Protein AF-A0A371CME1-F1 (afdb_monomer_lite)

Sequence (274 aa):
MAAPVARDRERNAPSWRLMEEEPRKVAFKVYRGLLTMQSLVFADMISTADAELGKKIEGCPVVEMYDSSEDLRHLLRALLPSRHRVCPPLSTLGTNIRSLMYFAPSTLEDLERPDFHKFSCEERRIELIFLSRLTDTPVILPIAFYFCVSLGSEVLDGWRREDGSVLHLSNEDLKRCFEGYAQVALRKGPMTSRIFDVGPSADCQRREACSAELRAHYTAMMLSPAIRLINGWTDIIRQDLRPHICKHCAKMLEERALAERRSFWKELSAIFKL

Organism: NCBI:txid2498619

pLDDT: mean 74.98, std 18.74, range [31.58, 96.38]

Structure (mmCIF, N/CA/C/O backbone):
data_AF-A0A371CME1-F1
#
_entry.id   AF-A0A371CME1-F1
#
loop_
_atom_site.group_PDB
_atom_site.id
_atom_site.type_symbol
_atom_site.label_atom_id
_atom_site.label_alt_id
_atom_site.label_comp_id
_atom_site.label_asym_id
_atom_site.label_entity_id
_atom_site.label_seq_id
_atom_site.pdbx_PDB_ins_code
_atom_site.Cartn_x
_atom_site.Cartn_y
_atom_site.Cartn_z
_atom_site.occupancy
_atom_site.B_iso_or_equiv
_atom_site.auth_seq_id
_atom_site.auth_comp_id
_atom_site.auth_asym_id
_atom_site.auth_atom_id
_atom_site.pdbx_PDB_model_num
ATOM 1 N N . MET A 1 1 ? 15.360 9.258 90.257 1.00 40.59 1 MET A N 1
ATOM 2 C CA . MET A 1 1 ? 14.048 9.926 90.120 1.00 40.59 1 MET A CA 1
ATOM 3 C C . MET A 1 1 ? 14.275 11.293 89.500 1.00 40.59 1 MET A C 1
ATOM 5 O O . MET A 1 1 ? 14.878 12.117 90.167 1.00 40.59 1 MET A O 1
ATOM 9 N N . ALA A 1 2 ? 13.887 11.454 88.231 1.00 36.25 2 ALA A N 1
ATOM 10 C CA . ALA A 1 2 ? 13.635 12.698 87.483 1.00 36.25 2 ALA A CA 1
ATOM 11 C C . ALA A 1 2 ? 13.885 12.416 85.988 1.00 36.25 2 ALA A C 1
ATOM 13 O O . ALA A 1 2 ? 15.028 12.352 85.548 1.00 36.25 2 ALA A O 1
ATOM 14 N N . ALA A 1 3 ? 12.810 12.225 85.226 1.00 34.47 3 ALA A N 1
ATOM 15 C CA . ALA A 1 3 ? 12.802 12.310 83.768 1.00 34.47 3 ALA A CA 1
ATOM 16 C C . ALA A 1 3 ? 11.698 13.315 83.392 1.00 34.47 3 ALA A C 1
ATOM 18 O O . ALA A 1 3 ? 10.612 13.221 83.972 1.00 34.47 3 ALA A O 1
ATOM 19 N N . PRO A 1 4 ? 11.949 14.290 82.500 1.00 36.47 4 PRO A N 1
ATOM 20 C CA . PRO A 1 4 ? 10.994 15.354 82.240 1.00 36.47 4 PRO A CA 1
ATOM 21 C C . PRO A 1 4 ? 10.299 15.216 80.868 1.00 36.47 4 PRO A C 1
ATOM 23 O O . PRO A 1 4 ? 10.877 14.749 79.893 1.00 36.47 4 PRO A O 1
ATOM 26 N N . VAL A 1 5 ? 9.060 15.719 80.838 1.00 38.28 5 VAL A N 1
ATOM 27 C CA . VAL A 1 5 ? 8.268 16.220 79.695 1.00 38.28 5 VAL A CA 1
ATOM 28 C C . VAL A 1 5 ? 7.865 15.229 78.587 1.00 38.28 5 VAL A C 1
ATOM 30 O O . VAL A 1 5 ? 8.515 15.123 77.551 1.00 38.28 5 VAL A O 1
ATOM 33 N N . ALA A 1 6 ? 6.660 14.663 78.720 1.00 34.91 6 ALA A N 1
ATOM 34 C CA . ALA A 1 6 ? 5.807 14.321 77.580 1.00 34.91 6 ALA A CA 1
ATOM 35 C C . ALA A 1 6 ? 4.790 15.460 77.386 1.00 34.91 6 ALA A C 1
ATOM 37 O O . ALA A 1 6 ? 4.003 15.755 78.284 1.00 34.91 6 ALA A O 1
ATOM 38 N N . ARG A 1 7 ? 4.858 16.152 76.242 1.00 35.81 7 ARG A N 1
ATOM 39 C CA . ARG A 1 7 ? 3.866 17.150 75.821 1.00 35.81 7 ARG A CA 1
ATOM 40 C C . ARG A 1 7 ? 2.726 16.450 75.090 1.00 35.81 7 ARG A C 1
ATOM 42 O O . ARG A 1 7 ? 2.977 15.692 74.156 1.00 35.81 7 ARG A O 1
ATOM 49 N N . ASP A 1 8 ? 1.508 16.787 75.500 1.00 41.53 8 ASP A N 1
ATOM 50 C CA . ASP A 1 8 ? 0.241 16.514 74.826 1.00 41.53 8 ASP A CA 1
ATOM 51 C C . ASP A 1 8 ? 0.321 16.658 73.300 1.00 41.53 8 ASP A C 1
ATOM 53 O O . ASP A 1 8 ? 0.629 17.731 72.772 1.00 41.53 8 ASP A O 1
ATOM 57 N N . ARG A 1 9 ? -0.045 15.591 72.587 1.00 38.88 9 ARG A N 1
ATOM 58 C CA . ARG A 1 9 ? -0.456 15.633 71.178 1.00 38.88 9 ARG A CA 1
ATOM 59 C C . ARG A 1 9 ? -1.536 14.589 70.921 1.00 38.88 9 ARG A C 1
ATOM 61 O O . ARG A 1 9 ? -1.326 13.655 70.167 1.00 38.88 9 ARG A O 1
ATOM 68 N N . GLU A 1 10 ? -2.704 14.764 71.531 1.00 45.06 10 GLU A N 1
ATOM 69 C CA . GLU A 1 10 ? -3.893 13.983 71.168 1.00 45.06 10 GLU A CA 1
ATOM 70 C C . GLU A 1 10 ? -5.187 14.757 71.475 1.00 45.06 10 GLU A C 1
ATOM 72 O O . GLU A 1 10 ? -5.921 14.482 72.424 1.00 45.06 10 GLU A O 1
ATOM 77 N N . ARG A 1 11 ? -5.447 15.796 70.666 1.00 43.75 11 ARG A N 1
ATOM 78 C CA . ARG A 1 11 ? -6.795 16.303 70.341 1.00 43.75 11 ARG A CA 1
ATOM 79 C C . ARG A 1 11 ? -6.701 17.439 69.325 1.00 43.75 11 ARG A C 1
ATOM 81 O O . ARG A 1 11 ? -6.358 18.557 69.686 1.00 43.75 11 ARG A O 1
ATOM 88 N N . ASN A 1 12 ? -6.938 17.098 68.059 1.00 37.72 12 ASN A N 1
ATOM 89 C CA . ASN A 1 12 ? -7.450 17.936 66.960 1.00 37.72 12 ASN A CA 1
ATOM 90 C C . ASN A 1 12 ? -6.951 17.347 65.639 1.00 37.72 12 ASN A C 1
ATOM 92 O O . ASN A 1 12 ? -5.954 17.798 65.083 1.00 37.72 12 ASN A O 1
ATOM 96 N N . ALA A 1 13 ? -7.643 16.323 65.138 1.00 32.72 13 ALA A N 1
ATOM 97 C CA . ALA A 1 13 ? -7.565 15.983 63.725 1.00 32.72 13 ALA A CA 1
ATOM 98 C C . ALA A 1 13 ? -8.448 16.991 62.968 1.00 32.72 13 ALA A C 1
ATOM 100 O O . ALA A 1 13 ? -9.659 17.012 63.205 1.00 32.72 13 ALA A O 1
ATOM 101 N N . PRO A 1 14 ? -7.894 17.866 62.112 1.00 34.44 14 PRO A N 1
ATOM 102 C CA . PRO A 1 14 ? -8.717 18.776 61.347 1.00 34.44 14 PRO A CA 1
ATOM 103 C C . PRO A 1 14 ? -9.308 18.024 60.148 1.00 34.44 14 PRO A C 1
ATOM 105 O O . PRO A 1 14 ? -8.604 17.487 59.295 1.00 34.44 14 PRO A O 1
ATOM 108 N N . SER A 1 15 ? -10.636 18.006 60.123 1.00 40.28 15 SER A N 1
ATOM 109 C CA . SER A 1 15 ? -11.496 17.642 59.002 1.00 40.28 15 SER A CA 1
ATOM 110 C C . SER A 1 15 ? -11.196 18.523 57.784 1.00 40.28 15 SER A C 1
ATOM 112 O O . SER A 1 15 ? -11.794 19.585 57.635 1.00 40.28 15 SER A O 1
ATOM 114 N N . TRP A 1 16 ? -10.271 18.117 56.916 1.00 36.12 16 TRP A N 1
ATOM 115 C CA . TRP A 1 16 ? -10.195 18.619 55.539 1.00 36.12 16 TRP A CA 1
ATOM 116 C C . TRP A 1 16 ? -9.339 17.691 54.666 1.00 36.12 16 TRP A C 1
ATOM 118 O O . TRP A 1 16 ? -8.117 17.697 54.753 1.00 36.12 16 TRP A O 1
ATOM 128 N N . ARG A 1 17 ? -9.977 16.902 53.793 1.00 34.38 17 ARG A N 1
ATOM 129 C CA . ARG A 1 17 ? -9.544 16.712 52.391 1.00 34.38 17 ARG A CA 1
ATOM 130 C C . ARG A 1 17 ? -10.566 15.896 51.590 1.00 34.38 17 ARG A C 1
ATOM 132 O O . ARG A 1 17 ? -10.285 14.829 51.069 1.00 34.38 17 ARG A O 1
ATOM 139 N N . LEU A 1 18 ? -11.762 16.456 51.480 1.00 39.25 18 LEU A N 1
ATOM 140 C CA . LEU A 1 18 ? -12.576 16.347 50.274 1.00 39.25 18 LEU A CA 1
ATOM 141 C C . LEU A 1 18 ? -12.735 17.784 49.779 1.00 39.25 18 LEU A C 1
ATOM 143 O O . LEU A 1 18 ? -13.697 18.466 50.105 1.00 39.25 18 LEU A O 1
ATOM 147 N N . MET A 1 19 ? -11.705 18.293 49.105 1.00 31.58 19 MET A N 1
ATOM 148 C CA . MET A 1 19 ? -11.935 19.316 48.094 1.00 31.58 19 MET A CA 1
ATOM 149 C C . MET A 1 19 ? -12.009 18.534 46.792 1.00 31.58 19 MET A C 1
ATOM 151 O O . MET A 1 19 ? -10.981 18.226 46.194 1.00 31.58 19 MET A O 1
ATOM 155 N N . GLU A 1 20 ? -13.220 18.126 46.419 1.00 38.50 20 GLU A N 1
ATOM 156 C CA . GLU A 1 20 ? -13.526 17.935 45.007 1.00 38.50 20 GLU A CA 1
ATOM 157 C C . GLU A 1 20 ? -13.250 19.293 44.352 1.00 38.50 20 GLU A C 1
ATOM 159 O O . GLU A 1 20 ? -13.945 20.273 44.622 1.00 38.50 20 GLU A O 1
ATOM 164 N N . GLU A 1 21 ? -12.155 19.398 43.596 1.00 39.25 21 GLU A N 1
ATOM 165 C CA . GLU A 1 21 ? -11.962 20.542 42.711 1.00 39.25 21 GLU A CA 1
ATOM 166 C C . GLU A 1 21 ? -13.170 20.581 41.771 1.00 39.25 21 GLU A C 1
ATOM 168 O O . GLU A 1 21 ? -13.408 19.624 41.032 1.00 39.25 21 GLU A O 1
ATOM 173 N N . GLU A 1 22 ? -13.955 21.663 41.809 1.00 46.53 22 GLU A N 1
ATOM 174 C CA . GLU A 1 22 ? -14.990 21.887 40.801 1.00 46.53 22 GLU A CA 1
ATOM 175 C C . GLU A 1 22 ? -14.360 21.723 39.407 1.00 46.53 22 GLU A C 1
ATOM 177 O O . GLU A 1 22 ? -13.301 22.313 39.142 1.00 46.53 22 GLU A O 1
ATOM 182 N N . PRO A 1 23 ? -14.968 20.948 38.490 1.00 49.66 23 PRO A N 1
ATOM 183 C CA . PRO A 1 23 ? -14.413 20.781 37.159 1.00 49.66 23 PRO A CA 1
ATOM 184 C C . PRO A 1 23 ? -14.341 22.155 36.489 1.00 49.66 23 PRO A C 1
ATOM 186 O O . PRO A 1 23 ? -15.356 22.830 36.295 1.00 49.66 23 PRO A O 1
ATOM 189 N N . ARG A 1 24 ? -13.123 22.594 36.147 1.00 58.78 24 ARG A N 1
ATOM 190 C CA . ARG A 1 24 ? -12.897 23.848 35.417 1.00 58.78 24 ARG A CA 1
ATOM 191 C C . ARG A 1 24 ? -13.744 23.830 34.146 1.00 58.78 24 ARG A C 1
ATOM 193 O O . ARG A 1 24 ? -13.501 23.025 33.251 1.00 58.78 24 ARG A O 1
ATOM 200 N N . LYS A 1 25 ? -14.726 24.728 34.051 1.00 69.19 25 LYS A N 1
ATOM 201 C CA . LYS A 1 25 ? -15.558 24.871 32.850 1.00 69.19 25 LYS A CA 1
ATOM 202 C C . LYS A 1 25 ? -14.706 25.434 31.712 1.00 69.19 25 LYS A C 1
ATOM 204 O O . LYS A 1 25 ? -14.239 26.569 31.786 1.00 69.19 25 LYS A O 1
ATOM 209 N N . VAL A 1 26 ? -14.494 24.633 30.671 1.00 80.50 26 VAL A N 1
ATOM 210 C CA . VAL A 1 26 ? -13.749 25.004 29.459 1.00 80.50 26 VAL A CA 1
ATOM 211 C C . VAL A 1 26 ? -14.745 25.315 28.344 1.00 80.50 26 VAL A C 1
ATOM 213 O O . VAL A 1 26 ? -15.696 24.567 28.142 1.00 80.50 26 VAL A O 1
ATOM 216 N N . ALA A 1 27 ? -14.520 26.402 27.605 1.00 82.81 27 ALA A N 1
ATOM 217 C CA . ALA A 1 27 ? -15.329 26.775 26.446 1.00 82.81 27 ALA A CA 1
ATOM 218 C C . ALA A 1 27 ? -14.475 26.797 25.172 1.00 82.81 27 ALA A C 1
ATOM 220 O O . ALA A 1 27 ? -13.325 27.241 25.187 1.00 82.81 27 ALA A O 1
ATOM 221 N N . PHE A 1 28 ? -15.056 26.349 24.058 1.00 79.06 28 PHE A N 1
ATOM 222 C CA . PHE A 1 28 ? -14.414 26.337 22.746 1.00 79.06 28 PHE A CA 1
ATOM 223 C C . PHE A 1 28 ? -15.145 27.283 21.797 1.00 79.06 28 PHE A C 1
ATOM 225 O O . PHE A 1 28 ? -16.348 27.156 21.584 1.00 79.06 28 PHE A O 1
ATOM 232 N N . LYS A 1 29 ? -14.411 28.224 21.197 1.00 82.25 29 LYS A N 1
ATOM 233 C CA . LYS A 1 29 ? -14.961 29.162 20.214 1.00 82.25 29 LYS A CA 1
ATOM 234 C C . LYS A 1 29 ? -14.697 28.641 18.808 1.00 82.25 29 LYS A C 1
ATOM 236 O O . LYS A 1 29 ? -13.545 28.490 18.408 1.00 82.25 29 LYS A O 1
ATOM 241 N N . VAL A 1 30 ? -15.764 28.358 18.065 1.00 76.31 30 VAL A N 1
ATOM 242 C CA . VAL A 1 30 ? -15.697 27.680 16.763 1.00 76.31 30 VAL A CA 1
ATOM 243 C C . VAL A 1 30 ? -16.605 28.347 15.736 1.00 76.31 30 VAL A C 1
ATOM 245 O O . VAL A 1 30 ? -17.593 28.993 16.083 1.00 76.31 30 VAL A O 1
ATOM 248 N N . TYR A 1 31 ? -16.270 28.215 14.451 1.00 75.56 31 TYR A N 1
ATOM 249 C CA . TYR A 1 31 ? -17.068 28.811 13.382 1.00 75.56 31 TYR A CA 1
ATOM 250 C C . TYR A 1 31 ? -18.294 27.944 13.081 1.00 75.56 31 TYR A C 1
ATOM 252 O O . TYR A 1 31 ? -18.151 26.809 12.621 1.00 75.56 31 TYR A O 1
ATOM 260 N N . ARG A 1 32 ? -19.496 28.500 13.291 1.00 74.00 32 ARG A N 1
ATOM 261 C CA . ARG A 1 32 ? -20.783 27.802 13.127 1.00 74.00 32 ARG A CA 1
ATOM 262 C C . ARG A 1 32 ? -20.867 27.021 11.819 1.00 74.00 32 ARG A C 1
ATOM 264 O O . ARG A 1 32 ? -21.110 25.823 11.850 1.00 74.00 32 ARG A O 1
ATOM 271 N N . GLY A 1 33 ? -20.621 27.683 10.686 1.00 62.19 33 GLY A N 1
ATOM 272 C CA . GLY A 1 33 ? -20.777 27.062 9.368 1.00 62.19 33 GLY A CA 1
ATOM 273 C C . GLY A 1 33 ? -19.878 25.842 9.157 1.00 62.19 33 GLY A C 1
ATOM 274 O O . GLY A 1 33 ? -20.290 24.885 8.516 1.00 62.19 33 GLY A O 1
ATOM 275 N N . LEU A 1 34 ? -18.678 25.829 9.744 1.00 63.09 34 LEU A N 1
ATOM 276 C CA . LEU A 1 34 ? -17.768 24.688 9.634 1.00 63.09 34 LEU A CA 1
ATOM 277 C C . LEU A 1 34 ? -18.264 23.505 10.467 1.00 63.09 34 LEU A C 1
ATOM 279 O O . LEU A 1 34 ? -18.165 22.366 10.023 1.00 63.09 34 LEU A O 1
ATOM 283 N N . LEU A 1 35 ? -18.833 23.773 11.642 1.00 69.75 35 LEU A N 1
ATOM 284 C CA . LEU A 1 35 ? -19.350 22.732 12.523 1.00 69.75 35 LEU A CA 1
ATOM 285 C C . LEU A 1 35 ? -20.647 22.113 11.976 1.00 69.75 35 LEU A C 1
ATOM 287 O O . LEU A 1 35 ? -20.779 20.891 11.941 1.00 69.75 35 LEU A O 1
ATOM 291 N N . THR A 1 36 ? -21.575 22.940 11.481 1.00 70.44 36 THR A N 1
ATOM 292 C CA . THR A 1 36 ? -22.865 22.475 10.942 1.00 70.44 36 THR A CA 1
ATOM 293 C C . THR A 1 36 ? -22.732 21.762 9.597 1.00 70.44 36 THR A C 1
ATOM 295 O O . THR A 1 36 ? -23.523 20.873 9.299 1.00 70.44 36 THR A O 1
ATOM 298 N N . MET A 1 37 ? -21.718 22.095 8.790 1.00 60.81 37 MET A N 1
ATOM 299 C CA . MET A 1 37 ? -21.419 21.362 7.552 1.00 60.81 37 MET A CA 1
ATOM 300 C C . MET A 1 37 ? -20.944 19.928 7.803 1.00 60.81 37 MET A C 1
ATOM 302 O O . MET A 1 37 ? -21.144 19.062 6.954 1.00 60.81 37 MET A O 1
ATOM 306 N N . GLN A 1 38 ? -20.281 19.685 8.933 1.00 57.69 38 GLN A N 1
ATOM 307 C CA . GLN A 1 38 ? -19.625 18.407 9.222 1.00 57.69 38 GLN A CA 1
ATOM 308 C C . GLN A 1 38 ? -20.456 17.504 10.139 1.00 57.69 38 GLN A C 1
ATOM 310 O O . GLN A 1 38 ? -20.211 16.300 10.198 1.00 57.69 38 GLN A O 1
ATOM 315 N N . SER A 1 39 ? -21.455 18.061 10.829 1.00 71.00 39 SER A N 1
ATOM 316 C CA . SER A 1 39 ? -22.329 17.326 11.740 1.00 71.00 39 SER A CA 1
ATOM 317 C C . SER A 1 39 ? -23.752 17.876 11.714 1.00 71.00 39 SER A C 1
ATOM 319 O O . SER A 1 39 ? -24.012 19.004 12.138 1.00 71.00 39 SER A O 1
ATOM 321 N N . LEU A 1 40 ? -24.689 17.035 11.271 1.00 70.50 40 LEU A N 1
ATOM 322 C CA . LEU A 1 40 ? -26.123 17.332 11.318 1.00 70.50 40 LEU A CA 1
ATOM 323 C C . LEU A 1 40 ? -26.633 17.448 12.761 1.00 70.50 40 LEU A C 1
ATOM 325 O O . LEU A 1 40 ? -27.520 18.246 13.032 1.00 70.50 40 LEU A O 1
ATOM 329 N N . VAL A 1 41 ? -26.018 16.715 13.690 1.00 74.94 41 VAL A N 1
ATOM 330 C CA . VAL A 1 41 ? -26.342 16.756 15.122 1.00 74.94 41 VAL A CA 1
ATOM 331 C C . VAL A 1 41 ? -25.985 18.120 15.724 1.00 74.94 41 VAL A C 1
ATOM 333 O O . VAL A 1 41 ? -26.794 18.715 16.430 1.00 74.94 41 VAL A O 1
ATOM 336 N N . PHE A 1 42 ? -24.814 18.677 15.388 1.00 76.06 42 PHE A N 1
ATOM 337 C CA . PHE A 1 42 ? -24.472 20.043 15.801 1.00 76.06 42 PHE A CA 1
ATOM 338 C C . PHE A 1 42 ? -25.306 21.097 15.072 1.00 76.06 42 PHE A C 1
ATOM 340 O O . PHE A 1 42 ? -25.625 22.123 15.665 1.00 76.06 42 PHE A O 1
ATOM 347 N N . ALA A 1 43 ? -25.684 20.860 13.812 1.00 76.81 43 ALA A N 1
ATOM 348 C CA . ALA A 1 43 ? -26.592 21.754 13.098 1.00 76.81 43 ALA A CA 1
ATOM 349 C C . ALA A 1 43 ? -27.946 21.878 13.810 1.00 76.81 43 ALA A C 1
ATOM 351 O O . ALA A 1 43 ? -28.424 22.995 14.015 1.00 76.81 43 ALA A O 1
ATOM 352 N N . ASP A 1 44 ? -28.515 20.754 14.234 1.00 78.69 44 ASP A N 1
ATOM 353 C CA . ASP A 1 44 ? -29.789 20.705 14.946 1.00 78.69 44 ASP A CA 1
ATOM 354 C C . ASP A 1 44 ? -29.692 21.308 16.361 1.00 78.69 44 ASP A C 1
ATOM 356 O O . ASP A 1 44 ? -30.455 22.212 16.714 1.00 78.69 44 ASP A O 1
ATOM 360 N N . MET A 1 45 ? -28.666 20.925 17.132 1.00 78.88 45 MET A N 1
ATOM 361 C CA . MET A 1 45 ? -28.422 21.473 18.475 1.00 78.88 45 MET A CA 1
ATOM 362 C C . MET A 1 45 ? -28.240 22.993 18.473 1.00 78.88 45 MET A C 1
ATOM 364 O O . MET A 1 45 ? -28.820 23.685 19.307 1.00 78.88 45 MET A O 1
ATOM 368 N N . ILE A 1 46 ? -27.459 23.532 17.532 1.00 76.00 46 ILE A N 1
ATOM 369 C CA . ILE A 1 46 ? -27.236 24.980 17.437 1.00 76.00 46 ILE A CA 1
ATOM 370 C C . ILE A 1 46 ? -28.523 25.702 17.019 1.00 76.00 46 ILE A C 1
ATOM 372 O O . ILE A 1 46 ? -28.802 26.792 17.514 1.00 76.00 46 ILE A O 1
ATOM 376 N N . SER A 1 47 ? -29.311 25.109 16.120 1.00 75.75 47 SER A N 1
ATOM 377 C CA . SER A 1 47 ? -30.570 25.713 15.666 1.00 75.75 47 SER A CA 1
ATOM 378 C C . SER A 1 47 ? -31.596 25.780 16.800 1.00 75.75 47 SER A C 1
ATOM 380 O O . SER A 1 47 ? -32.313 26.769 16.922 1.00 75.75 47 SER A O 1
ATOM 382 N N . THR A 1 48 ? -31.599 24.773 17.673 1.00 72.00 48 THR A N 1
ATOM 383 C CA . THR A 1 48 ? -32.432 24.731 18.882 1.00 72.00 48 THR A CA 1
ATOM 384 C C . THR A 1 48 ? -31.943 25.729 19.940 1.00 72.00 48 THR A C 1
ATOM 386 O O . THR A 1 48 ? -32.738 26.482 20.495 1.00 72.00 48 THR A O 1
ATOM 389 N N . ALA A 1 49 ? -30.628 25.813 20.172 1.00 67.88 49 ALA A N 1
ATOM 390 C CA . ALA A 1 49 ? -30.038 26.735 21.149 1.00 67.88 49 ALA A CA 1
ATOM 391 C C . ALA A 1 49 ? -30.195 28.220 20.769 1.00 67.88 49 ALA A C 1
ATOM 393 O O . ALA A 1 49 ? -30.314 29.079 21.643 1.00 67.88 49 ALA A O 1
ATOM 394 N N . ASP A 1 50 ? -30.217 28.535 19.471 1.00 65.19 50 ASP A N 1
ATOM 395 C CA . ASP A 1 50 ? -30.488 29.890 18.981 1.00 65.19 50 ASP A CA 1
ATOM 396 C C . ASP A 1 50 ? -31.932 30.343 19.238 1.00 65.19 50 ASP A C 1
ATOM 398 O O . ASP A 1 50 ? -32.170 31.537 19.429 1.00 65.19 50 ASP A O 1
ATOM 402 N N . ALA A 1 51 ? -32.890 29.411 19.217 1.00 60.84 51 ALA A N 1
ATOM 403 C CA . ALA A 1 51 ? -34.307 29.702 19.422 1.00 60.84 51 ALA A CA 1
ATOM 404 C C . ALA A 1 51 ? -34.631 30.008 20.896 1.00 60.84 51 ALA A C 1
ATOM 406 O O . ALA A 1 51 ? -35.498 30.831 21.189 1.00 60.84 51 ALA A O 1
ATOM 407 N N . GLU A 1 52 ? -33.896 29.400 21.826 1.00 57.91 52 GLU A N 1
ATOM 408 C CA . GLU A 1 52 ? -34.137 29.458 23.270 1.00 57.91 52 GLU A CA 1
ATOM 409 C C . GLU A 1 52 ? -33.304 30.541 23.982 1.00 57.91 52 GLU A C 1
ATOM 411 O O . GLU A 1 52 ? -32.627 30.228 24.949 1.00 57.91 52 GLU A O 1
ATOM 416 N N . LEU A 1 53 ? -33.295 31.806 23.521 1.00 55.47 53 LEU A N 1
ATOM 417 C CA . LEU A 1 53 ? -32.739 32.981 24.253 1.00 55.47 53 LEU A CA 1
ATOM 418 C C . LEU A 1 53 ? -31.456 32.695 25.085 1.00 55.47 53 LEU A C 1
ATOM 420 O O . LEU A 1 53 ? -31.292 33.182 26.207 1.00 55.47 53 LEU A O 1
ATOM 424 N N . GLY A 1 54 ? -30.560 31.866 24.539 1.00 60.00 54 GLY A N 1
ATOM 425 C CA . GLY A 1 54 ? -29.571 31.145 25.336 1.00 60.00 54 GLY A CA 1
ATOM 426 C C . GLY A 1 54 ? -28.509 32.054 25.944 1.00 60.00 54 GLY A C 1
ATOM 427 O O . GLY A 1 54 ? -28.295 33.189 25.502 1.00 60.00 54 GLY A O 1
ATOM 428 N N . LYS A 1 55 ? -27.785 31.539 26.947 1.00 66.25 55 LYS A N 1
ATOM 429 C CA . LYS A 1 55 ? -26.587 32.206 27.479 1.00 66.25 55 LYS A CA 1
ATOM 430 C C . LYS A 1 55 ? -25.643 32.539 26.320 1.00 66.25 55 LYS A C 1
ATOM 432 O O . LYS A 1 55 ? -25.298 31.676 25.515 1.00 66.25 55 LYS A O 1
ATOM 437 N N . LYS A 1 56 ? -25.199 33.794 26.256 1.00 73.88 56 LYS A N 1
ATOM 438 C CA . LYS A 1 56 ? -24.183 34.246 25.303 1.00 73.88 56 LYS A CA 1
ATOM 439 C C . LYS A 1 56 ? -22.883 34.503 26.038 1.00 73.88 56 LYS A C 1
ATOM 441 O O . LYS A 1 56 ? -22.869 35.210 27.042 1.00 73.88 56 LYS A O 1
ATOM 446 N N . ILE A 1 57 ? -21.790 33.975 25.506 1.00 75.38 57 ILE A N 1
ATOM 447 C CA . ILE A 1 57 ? -20.434 34.301 25.950 1.00 75.38 57 ILE A CA 1
ATOM 448 C C . ILE A 1 57 ? -19.771 35.034 24.790 1.00 75.38 57 ILE A C 1
ATOM 450 O O . ILE A 1 57 ? -19.790 34.557 23.658 1.00 75.38 57 ILE A O 1
ATOM 454 N N . GLU A 1 58 ? -19.251 36.236 25.050 1.00 73.38 58 GLU A N 1
ATOM 455 C CA . GLU A 1 58 ? -18.648 37.104 24.022 1.00 73.38 58 GLU A CA 1
ATOM 456 C C . GLU A 1 58 ? -19.556 37.337 22.796 1.00 73.38 58 GLU A C 1
ATOM 458 O O . GLU A 1 58 ? -19.106 37.325 21.649 1.00 73.38 58 GLU A O 1
ATOM 463 N N . GLY A 1 59 ? -20.866 37.484 23.026 1.00 71.44 59 GLY A N 1
ATOM 464 C CA . GLY A 1 59 ? -21.857 37.692 21.963 1.00 71.44 59 GLY A CA 1
ATOM 465 C C . GLY A 1 59 ? -22.135 36.467 21.081 1.00 71.44 59 GLY A C 1
ATOM 466 O O . GLY A 1 59 ? -22.971 36.557 20.184 1.00 71.44 59 GLY A O 1
ATOM 467 N N . CYS A 1 60 ? -21.487 35.328 21.340 1.00 73.56 60 CYS A N 1
ATOM 468 C CA . CYS A 1 60 ? -21.700 34.073 20.623 1.00 73.56 60 CYS A CA 1
ATOM 469 C C . CYS A 1 60 ? -22.736 33.206 21.361 1.00 73.56 60 CYS A C 1
ATOM 471 O O . CYS A 1 60 ? -22.687 33.150 22.595 1.00 73.56 60 CYS A O 1
ATOM 473 N N . PRO A 1 61 ? -23.663 32.535 20.648 1.00 76.56 61 PRO A N 1
ATOM 474 C CA . PRO A 1 61 ? -24.564 31.565 21.266 1.00 76.56 61 PRO A CA 1
ATOM 475 C C . PRO A 1 61 ? -23.749 30.412 21.861 1.00 76.56 61 PRO A C 1
ATOM 477 O O . PRO A 1 61 ? -22.784 29.949 21.246 1.00 76.56 61 PRO A O 1
ATOM 480 N N . VAL A 1 62 ? -24.117 29.979 23.066 1.00 79.69 62 VAL A N 1
ATOM 481 C CA . VAL A 1 62 ? -23.422 28.904 23.781 1.00 79.69 62 VAL A CA 1
ATOM 482 C C . VAL A 1 62 ? -24.305 27.673 23.837 1.00 79.69 62 VAL A C 1
ATOM 484 O O . VAL A 1 62 ? -25.454 27.742 24.261 1.00 79.69 62 VAL A O 1
ATOM 487 N N . VAL A 1 63 ? -23.725 26.544 23.446 1.00 80.38 63 VAL A N 1
ATOM 488 C CA . VAL A 1 63 ? -24.302 25.216 23.644 1.00 80.38 63 VAL A CA 1
ATOM 489 C C . VAL A 1 63 ? -23.546 24.581 24.807 1.00 80.38 63 VAL A C 1
ATOM 491 O O . VAL A 1 63 ? -22.336 24.371 24.710 1.00 80.38 63 VAL A O 1
ATOM 494 N N . GLU A 1 64 ? -24.229 24.347 25.928 1.00 80.50 64 GLU A N 1
ATOM 495 C CA . GLU A 1 64 ? -23.647 23.609 27.054 1.00 80.50 64 GLU A CA 1
ATOM 496 C C . GLU A 1 64 ? -23.601 22.114 26.699 1.00 80.50 64 GLU A C 1
ATOM 498 O O . GLU A 1 64 ? -24.570 21.553 26.191 1.00 80.50 64 GLU A O 1
ATOM 503 N N . MET A 1 65 ? -22.456 21.480 26.945 1.00 75.56 65 MET A N 1
ATOM 504 C CA . MET A 1 65 ? -22.230 20.056 26.701 1.00 75.56 65 MET A CA 1
ATOM 505 C C . MET A 1 65 ? -21.689 19.408 27.974 1.00 75.56 65 MET A C 1
ATOM 507 O O . MET A 1 65 ? -20.966 20.054 28.736 1.00 75.56 65 MET A O 1
ATOM 511 N N . TYR A 1 66 ? -22.052 18.146 28.200 1.00 77.69 66 TYR A N 1
ATOM 512 C CA . TYR A 1 66 ? -21.690 17.392 29.407 1.00 77.69 66 TYR A CA 1
ATOM 513 C C . TYR A 1 66 ? -20.492 16.453 29.202 1.00 77.69 66 TYR A C 1
ATOM 515 O O . TYR A 1 66 ? -20.033 15.831 30.158 1.00 77.69 66 TYR A O 1
ATOM 523 N N . ASP A 1 67 ? -19.983 16.357 27.972 1.00 77.06 67 ASP A N 1
ATOM 524 C CA . ASP A 1 67 ? -18.780 15.596 27.641 1.00 77.06 67 ASP A CA 1
ATOM 525 C C . ASP A 1 67 ? -17.517 16.245 28.228 1.00 77.06 67 ASP A C 1
ATOM 527 O O . ASP A 1 67 ? -17.485 17.440 28.546 1.00 77.06 67 ASP A O 1
ATOM 531 N N . SER A 1 68 ? -16.438 15.466 28.351 1.00 77.12 68 SER A N 1
ATOM 532 C CA . SER A 1 68 ? -15.175 15.994 28.863 1.00 77.12 68 SER A CA 1
ATOM 533 C C . SER A 1 68 ? -14.589 17.049 27.915 1.00 77.12 68 SER A C 1
ATOM 535 O O . SER A 1 68 ? -14.711 16.973 26.689 1.00 77.12 68 SER A O 1
ATOM 537 N N . SER A 1 69 ? -13.895 18.048 28.469 1.00 72.56 69 SER A N 1
ATOM 538 C CA . SER A 1 69 ? -13.275 19.092 27.646 1.00 72.56 69 SER A CA 1
ATOM 539 C C . SER A 1 69 ? -12.200 18.546 26.703 1.00 72.56 69 SER A C 1
ATOM 541 O O . SER A 1 69 ? -11.958 19.140 25.654 1.00 72.56 69 SER A O 1
ATOM 543 N N . GLU A 1 70 ? -11.544 17.440 27.061 1.00 64.69 70 GLU A N 1
ATOM 544 C CA . GLU A 1 70 ? -10.530 16.829 26.199 1.00 64.69 70 GLU A CA 1
ATOM 545 C C . GLU A 1 70 ? -11.188 16.103 25.018 1.00 64.69 70 GLU A C 1
ATOM 547 O O . GLU A 1 70 ? -10.787 16.317 23.873 1.00 64.69 70 GLU A O 1
ATOM 552 N N . ASP A 1 71 ? -12.287 15.380 25.256 1.00 62.28 71 ASP A N 1
ATOM 553 C CA . ASP A 1 71 ? -13.068 14.739 24.189 1.00 62.28 71 ASP A CA 1
ATOM 554 C C . ASP A 1 71 ? -13.622 15.773 23.205 1.00 62.28 71 ASP A C 1
ATOM 556 O O . ASP A 1 71 ? -13.472 15.626 21.989 1.00 62.28 71 ASP A O 1
ATOM 560 N N . LEU A 1 72 ? -14.177 16.879 23.716 1.00 72.56 72 LEU A N 1
ATOM 561 C CA . LEU A 1 72 ? -14.663 17.981 22.882 1.00 72.56 72 LEU A CA 1
ATOM 562 C C . LEU A 1 72 ? -13.534 18.649 22.090 1.00 72.56 72 LEU A C 1
ATOM 564 O O . LEU A 1 72 ? -13.715 19.000 20.923 1.00 72.56 72 LEU A O 1
ATOM 568 N N . ARG A 1 73 ? -12.342 18.803 22.678 1.00 67.81 73 ARG A N 1
ATOM 569 C CA . ARG A 1 73 ? -11.179 19.364 21.978 1.00 67.81 73 ARG A CA 1
ATOM 570 C C . ARG A 1 73 ? -10.746 18.480 20.815 1.00 67.81 73 ARG A C 1
ATOM 572 O O . ARG A 1 73 ? -10.457 19.006 19.736 1.00 67.81 73 ARG A O 1
ATOM 579 N N . HIS A 1 74 ? -10.678 17.169 21.022 1.00 56.78 74 HIS A N 1
ATOM 580 C CA . HIS A 1 74 ? -10.373 16.236 19.946 1.00 56.78 74 HIS A CA 1
ATOM 581 C C . HIS A 1 74 ? -11.459 16.283 18.869 1.00 56.78 74 HIS A C 1
ATOM 583 O O . HIS A 1 74 ? -11.140 16.519 17.702 1.00 56.78 74 HIS A O 1
ATOM 589 N N . LEU A 1 75 ? -12.729 16.219 19.281 1.00 61.56 75 LEU A N 1
ATOM 590 C CA . LEU A 1 75 ? -13.881 16.270 18.387 1.00 61.56 75 LEU A CA 1
ATOM 591 C C . LEU A 1 75 ? -13.844 17.493 17.457 1.00 61.56 75 LEU A C 1
ATOM 593 O O . LEU A 1 75 ? -13.966 17.389 16.236 1.00 61.56 75 LEU A O 1
ATOM 597 N N . LEU A 1 76 ? -13.613 18.674 18.024 1.00 67.94 76 LEU A N 1
ATOM 598 C CA . LEU A 1 76 ? -13.549 19.916 17.259 1.00 67.94 76 LEU A CA 1
ATOM 599 C C . LEU A 1 76 ? -12.327 19.975 16.333 1.00 67.94 76 LEU A C 1
ATOM 601 O O . LEU A 1 76 ? -12.4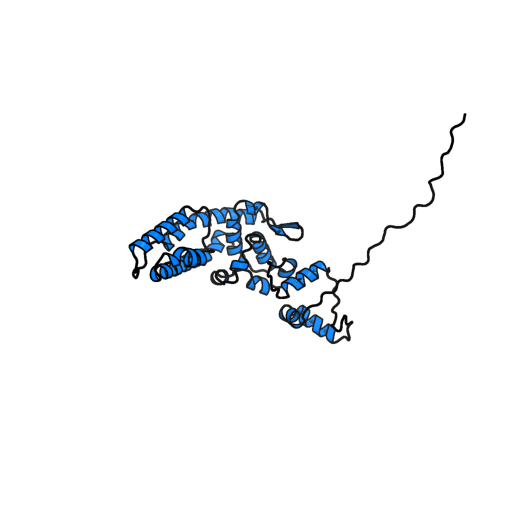19 20.546 15.246 1.00 67.94 76 LEU A O 1
ATOM 605 N N . ARG A 1 77 ? -11.195 19.364 16.708 1.00 63.34 77 ARG A N 1
ATOM 606 C CA . ARG A 1 77 ? -9.984 19.337 15.872 1.00 63.34 77 ARG A CA 1
ATOM 607 C C . ARG A 1 77 ? -10.150 18.549 14.581 1.00 63.34 77 ARG A C 1
ATOM 609 O O . ARG A 1 77 ? -9.515 18.936 13.605 1.00 63.34 77 ARG A O 1
ATOM 616 N N . ALA A 1 78 ? -10.954 17.486 14.546 1.00 55.00 78 ALA A N 1
ATOM 617 C CA . ALA A 1 78 ? -11.193 16.792 13.277 1.00 55.00 78 ALA A CA 1
ATOM 618 C C . ALA A 1 78 ? -12.465 17.213 12.540 1.00 55.00 78 ALA A C 1
ATOM 620 O O . ALA A 1 78 ? -12.544 16.973 11.338 1.00 55.00 78 ALA A O 1
ATOM 621 N N . LEU A 1 79 ? -13.403 17.911 13.191 1.00 57.75 79 LEU A N 1
ATOM 622 C CA . LEU A 1 79 ? -14.497 18.580 12.477 1.00 57.75 79 LEU A CA 1
ATOM 623 C C . LEU A 1 79 ? -14.035 19.876 11.784 1.00 57.75 79 LEU A C 1
ATOM 625 O O . LEU A 1 79 ? -14.567 20.235 10.736 1.00 57.75 79 LEU A O 1
ATOM 629 N N . LEU A 1 80 ? -13.043 20.593 12.324 1.00 62.19 80 LEU A N 1
ATOM 630 C CA . LEU A 1 80 ? -12.608 21.881 11.775 1.00 62.19 80 LEU A CA 1
ATOM 631 C C . LEU A 1 80 ? -11.351 21.744 10.890 1.00 62.19 80 LEU A C 1
ATOM 633 O O . LEU A 1 80 ? -10.348 21.179 11.325 1.00 62.19 80 LEU A O 1
ATOM 637 N N . PRO A 1 81 ? -11.335 22.298 9.660 1.00 52.25 81 PRO A N 1
ATOM 638 C CA . PRO A 1 81 ? -10.160 22.251 8.790 1.00 52.25 81 PRO A CA 1
ATOM 639 C C . PRO A 1 81 ? -8.968 23.004 9.403 1.00 52.25 81 PRO A C 1
ATOM 641 O O . PRO A 1 81 ? -9.025 24.221 9.576 1.00 52.25 81 PRO A O 1
ATOM 644 N N . SER A 1 82 ? -7.858 22.308 9.668 1.00 47.47 82 SER A N 1
ATOM 645 C CA . SER A 1 82 ? -6.606 22.933 10.121 1.00 47.47 82 SER A CA 1
ATOM 646 C C . SER A 1 82 ? -5.571 23.032 8.991 1.00 47.47 82 SER A C 1
ATOM 648 O O . SER A 1 82 ? -5.444 22.125 8.164 1.00 47.47 82 SER A O 1
ATOM 650 N N . ARG A 1 83 ? -4.820 24.145 8.944 1.00 37.69 83 ARG A N 1
ATOM 651 C CA . ARG A 1 83 ? -3.766 24.422 7.937 1.00 37.69 83 ARG A CA 1
ATOM 652 C C . ARG A 1 83 ? -2.484 23.603 8.150 1.00 37.69 83 ARG A C 1
ATOM 654 O O . ARG A 1 83 ? -1.628 23.564 7.270 1.00 37.69 83 ARG A O 1
ATOM 661 N N . HIS A 1 84 ? -2.373 22.906 9.277 1.00 38.66 84 HIS A N 1
ATOM 662 C CA . HIS A 1 84 ? -1.350 21.900 9.551 1.00 38.66 84 HIS A CA 1
ATOM 663 C C . HIS A 1 84 ? -2.068 20.596 9.892 1.00 38.66 84 HIS A C 1
ATOM 665 O O . HIS A 1 84 ? -2.437 20.362 11.040 1.00 38.66 84 HIS A O 1
ATOM 671 N N . ARG A 1 85 ? -2.359 19.777 8.876 1.00 42.28 85 ARG A N 1
ATOM 672 C CA . ARG A 1 85 ? -3.015 18.481 9.079 1.00 42.28 85 ARG A CA 1
ATOM 673 C C . ARG A 1 85 ? -1.980 17.457 9.538 1.00 42.28 85 ARG A C 1
ATOM 675 O O . ARG A 1 85 ? -1.483 16.674 8.740 1.00 42.28 85 ARG A O 1
ATOM 682 N N . VAL A 1 86 ? -1.665 17.495 10.830 1.00 42.38 86 VAL A N 1
ATOM 683 C CA . VAL A 1 86 ? -1.289 16.283 11.564 1.00 42.38 86 VAL A CA 1
ATOM 684 C C . VAL A 1 86 ? -2.539 15.404 11.564 1.00 42.38 86 VAL A C 1
ATOM 686 O O . VAL A 1 86 ? -3.643 15.909 11.785 1.00 42.38 86 VAL A O 1
ATOM 689 N N . CYS A 1 87 ? -2.386 14.127 11.223 1.00 43.31 87 CYS A N 1
ATOM 690 C CA . CYS A 1 87 ? -3.477 13.159 11.198 1.00 43.31 87 CYS A CA 1
ATOM 691 C C . CYS A 1 87 ? -4.269 13.254 12.525 1.00 43.31 87 CYS A C 1
ATOM 693 O O . CYS A 1 87 ? -3.663 13.133 13.591 1.00 43.31 87 CYS A O 1
ATOM 695 N N . PRO A 1 88 ? -5.579 13.560 12.520 1.00 44.38 88 PRO A N 1
ATOM 696 C CA . PRO A 1 88 ? -6.292 13.874 13.755 1.00 44.38 88 PRO A CA 1
ATOM 697 C C . PRO A 1 88 ? -6.378 12.647 14.684 1.00 44.38 88 PRO A C 1
ATOM 699 O O . PRO A 1 88 ? -6.493 11.524 14.185 1.00 44.38 88 PRO A O 1
ATOM 702 N N . PRO A 1 89 ? -6.329 12.814 16.017 1.00 43.56 89 PRO A N 1
ATOM 703 C CA . PRO A 1 89 ? -6.590 11.734 16.971 1.00 43.56 89 PRO A CA 1
ATOM 704 C C . PRO A 1 89 ? -7.993 11.124 16.807 1.00 43.56 89 PRO A C 1
ATOM 706 O O . PRO A 1 89 ? -8.983 11.817 16.541 1.00 43.56 89 PRO A O 1
ATOM 709 N N . LEU A 1 90 ? -8.068 9.798 16.962 1.00 44.50 90 LEU A N 1
ATOM 710 C CA . LEU A 1 90 ? -9.226 8.968 16.611 1.00 44.50 90 LEU A CA 1
ATOM 711 C C . LEU A 1 90 ? -10.471 9.090 17.482 1.00 44.50 90 LEU A C 1
ATOM 713 O O . LEU A 1 90 ? -11.521 8.621 17.037 1.00 44.50 90 LEU A O 1
ATOM 717 N N . SER A 1 91 ? -10.422 9.741 18.644 1.00 44.84 91 SER A N 1
ATOM 718 C CA . SER A 1 91 ? -11.653 10.135 19.354 1.00 44.84 91 SER A CA 1
ATOM 719 C C . SER A 1 91 ? -12.611 10.912 18.436 1.00 44.84 91 SER A C 1
ATOM 721 O O . SER A 1 91 ? -13.813 10.954 18.668 1.00 44.84 91 SER A O 1
ATOM 723 N N . THR A 1 92 ? -12.095 11.430 17.319 1.00 43.62 92 THR A N 1
ATOM 724 C CA . THR A 1 92 ? -12.847 12.168 16.311 1.00 43.62 92 THR A CA 1
ATOM 725 C C . THR A 1 92 ? -13.252 11.399 15.050 1.00 43.62 92 THR A C 1
ATOM 727 O O . THR A 1 92 ? -14.087 11.880 14.291 1.00 43.62 92 THR A O 1
ATOM 730 N N . LEU A 1 93 ? -12.661 10.233 14.767 1.00 48.09 93 LEU A N 1
ATOM 731 C CA . LEU A 1 93 ? -12.996 9.454 13.560 1.00 48.09 93 LEU A CA 1
ATOM 732 C C . LEU A 1 93 ? -14.098 8.417 13.811 1.00 48.09 93 LEU A C 1
ATOM 734 O O . LEU A 1 93 ? -14.729 7.964 12.859 1.00 48.09 93 LEU A O 1
ATOM 738 N N . GLY A 1 94 ? -14.388 8.101 15.079 1.00 41.72 94 GLY A N 1
ATOM 739 C CA . GLY A 1 94 ? -15.506 7.234 15.466 1.00 41.72 94 GLY A CA 1
ATOM 740 C C . GLY A 1 94 ? -16.900 7.828 15.215 1.00 41.72 94 GLY A C 1
ATOM 741 O O . GLY A 1 94 ? -17.877 7.091 15.239 1.00 41.72 94 GLY A O 1
ATOM 742 N N . THR A 1 95 ? -17.018 9.133 14.943 1.00 46.19 95 THR A N 1
ATOM 743 C CA . THR A 1 95 ? -18.313 9.825 14.804 1.00 46.19 95 THR A CA 1
ATOM 744 C C . THR A 1 95 ? -18.750 10.104 13.364 1.00 46.19 95 THR A C 1
ATOM 746 O O . THR A 1 95 ? -19.875 10.562 13.167 1.00 46.19 95 THR A O 1
ATOM 749 N N . ASN A 1 96 ? -17.935 9.829 12.331 1.00 49.31 96 ASN A N 1
ATOM 750 C CA . ASN A 1 96 ? -18.366 10.067 10.947 1.00 49.31 96 ASN A CA 1
ATOM 751 C C . ASN A 1 96 ? -17.717 9.123 9.914 1.00 49.31 96 ASN A C 1
ATOM 753 O O . ASN A 1 96 ? -16.571 9.308 9.505 1.00 49.31 96 ASN A O 1
ATOM 757 N N . ILE A 1 97 ? -18.501 8.160 9.415 1.00 47.50 97 ILE A N 1
ATOM 758 C CA . ILE A 1 97 ? -18.144 7.228 8.326 1.00 47.50 97 ILE A CA 1
ATOM 759 C C . ILE A 1 97 ? -17.649 7.977 7.069 1.00 47.50 97 ILE A C 1
ATOM 761 O O . ILE A 1 97 ? -16.732 7.509 6.391 1.00 47.50 97 ILE A O 1
ATOM 765 N N . ARG A 1 98 ? -18.180 9.179 6.776 1.00 49.34 98 ARG A N 1
ATOM 766 C CA . ARG A 1 98 ? -17.731 9.989 5.623 1.00 49.34 98 ARG A CA 1
ATOM 767 C C . ARG A 1 98 ? -16.296 10.475 5.758 1.00 49.34 98 ARG A C 1
ATOM 769 O O . ARG A 1 98 ? -15.618 10.610 4.743 1.00 49.34 98 ARG A O 1
ATOM 776 N N . SER A 1 99 ? -15.830 10.719 6.980 1.00 50.28 99 SER A N 1
ATOM 777 C CA . SER A 1 99 ? -14.437 11.077 7.220 1.00 50.28 99 SER A CA 1
ATOM 778 C C . SER A 1 99 ? -13.546 9.891 6.863 1.00 50.28 99 SER A C 1
ATOM 780 O O . SER A 1 99 ? -12.642 10.048 6.052 1.00 50.28 99 SER A O 1
ATOM 782 N N . LEU A 1 100 ? -13.844 8.676 7.343 1.00 51.88 100 LEU A N 1
ATOM 783 C CA . LEU A 1 100 ? -13.016 7.508 7.025 1.00 51.88 100 LEU A CA 1
ATOM 784 C C . LEU A 1 100 ? -12.939 7.221 5.516 1.00 51.88 100 LEU A C 1
ATOM 786 O O . LEU A 1 100 ? -11.851 6.973 5.007 1.00 51.88 100 LEU A O 1
ATOM 790 N N . MET A 1 101 ? -14.055 7.342 4.789 1.00 50.03 101 MET A N 1
ATOM 791 C CA . MET A 1 101 ? -14.081 7.193 3.324 1.00 50.03 101 MET A CA 1
ATOM 792 C C . MET A 1 101 ? -13.276 8.269 2.577 1.00 50.03 101 MET A C 1
ATOM 794 O O . MET A 1 101 ? -12.850 8.039 1.450 1.00 50.03 101 MET A O 1
ATOM 798 N N . TYR A 1 102 ? -13.055 9.439 3.183 1.00 51.25 102 TYR A N 1
ATOM 799 C CA . TYR A 1 102 ? -12.159 10.460 2.636 1.00 51.25 102 TYR A CA 1
ATOM 800 C C . TYR A 1 102 ? -10.676 10.142 2.914 1.00 51.25 102 TYR A C 1
ATOM 802 O O . TYR A 1 102 ? -9.802 10.609 2.186 1.00 51.25 102 TYR A O 1
ATOM 810 N N . PHE A 1 103 ? -10.382 9.360 3.961 1.00 54.16 103 PHE A N 1
ATOM 811 C CA . PHE A 1 103 ? -9.027 9.145 4.489 1.00 54.16 103 PHE A CA 1
ATOM 812 C C . PHE A 1 103 ? -8.442 7.750 4.235 1.00 54.16 103 PHE A C 1
ATOM 814 O O . PHE A 1 103 ? -7.231 7.582 4.361 1.00 54.16 103 PHE A O 1
ATOM 821 N N . ALA A 1 104 ? -9.255 6.757 3.877 1.00 62.50 104 ALA A N 1
ATOM 822 C CA . ALA A 1 104 ? -8.823 5.385 3.644 1.00 62.50 104 ALA A CA 1
ATOM 823 C C . ALA A 1 104 ? -9.111 4.963 2.192 1.00 62.50 104 ALA A C 1
ATOM 825 O O . ALA A 1 104 ? -10.231 5.148 1.715 1.00 62.50 104 ALA A O 1
ATOM 826 N N . PRO A 1 105 ? -8.128 4.399 1.471 1.00 70.25 105 PRO A N 1
ATOM 827 C CA . PRO A 1 105 ? -8.265 4.145 0.050 1.00 70.25 105 PRO A CA 1
ATOM 828 C C . PRO A 1 105 ? -9.143 2.909 -0.147 1.00 70.25 105 PRO A C 1
ATOM 830 O O . PRO A 1 105 ? -8.758 1.798 0.205 1.00 70.25 105 PRO A O 1
ATOM 833 N N . SER A 1 106 ? -10.340 3.105 -0.694 1.00 72.94 106 SER A N 1
ATOM 834 C CA . SER A 1 106 ? -11.258 2.007 -1.029 1.00 72.94 106 SER A CA 1
ATOM 835 C C . SER A 1 106 ? -10.971 1.414 -2.412 1.00 72.94 106 SER A C 1
ATOM 837 O O . SER A 1 106 ? -11.342 0.280 -2.714 1.00 72.94 106 SER A O 1
ATOM 839 N N . THR A 1 107 ? -10.263 2.178 -3.242 1.00 81.06 107 THR A N 1
ATOM 840 C CA . THR A 1 107 ? -9.829 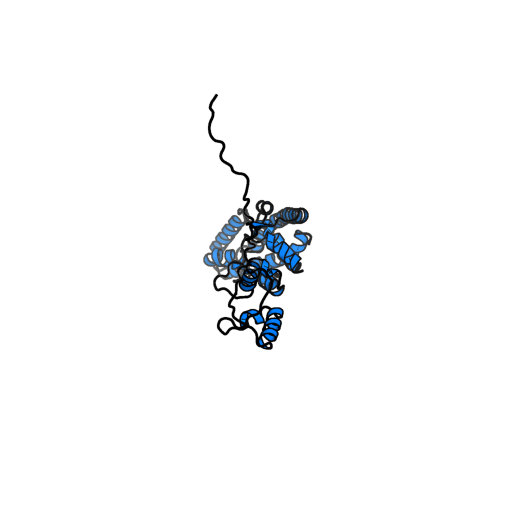1.817 -4.589 1.00 81.06 107 THR A CA 1
ATOM 841 C C . THR A 1 107 ? -8.345 2.129 -4.779 1.00 81.06 107 THR A C 1
ATOM 843 O O . THR A 1 107 ? -7.744 2.889 -4.014 1.00 81.06 107 THR A O 1
ATOM 846 N N . LEU A 1 108 ? -7.748 1.567 -5.832 1.00 79.06 108 LEU A N 1
ATOM 847 C CA . LEU A 1 108 ? -6.374 1.894 -6.214 1.00 79.06 108 LEU A CA 1
ATOM 848 C C . LEU A 1 108 ? -6.241 3.379 -6.589 1.00 79.06 108 LEU A C 1
ATOM 850 O O . LEU A 1 108 ? -5.239 4.009 -6.274 1.00 79.06 108 LEU A O 1
ATOM 854 N N . GLU A 1 109 ? -7.258 3.948 -7.228 1.00 78.00 109 GLU A N 1
ATOM 855 C CA . GLU A 1 109 ? -7.308 5.354 -7.622 1.00 78.00 109 GLU A CA 1
ATOM 856 C C . GLU A 1 109 ? -7.308 6.295 -6.417 1.00 78.00 109 GLU A C 1
ATOM 858 O O . GLU A 1 109 ? -6.669 7.347 -6.459 1.00 78.00 109 GLU A O 1
ATOM 863 N N . ASP A 1 110 ? -7.990 5.918 -5.330 1.00 73.06 110 ASP A N 1
ATOM 864 C CA . ASP A 1 110 ? -7.970 6.693 -4.087 1.00 73.06 110 ASP A CA 1
ATOM 865 C C . ASP A 1 110 ? -6.547 6.789 -3.518 1.00 73.06 110 ASP A C 1
ATOM 867 O O . ASP A 1 110 ? -6.153 7.847 -3.026 1.00 73.06 110 ASP A O 1
ATOM 871 N N . LEU A 1 111 ? -5.763 5.710 -3.637 1.00 71.69 111 LEU A N 1
ATOM 872 C CA . LEU A 1 111 ? -4.372 5.649 -3.184 1.00 71.69 111 LEU A CA 1
ATOM 873 C C . LEU A 1 111 ? -3.438 6.551 -4.004 1.00 71.69 111 LEU A C 1
ATOM 875 O O . LEU A 1 111 ? -2.446 7.052 -3.483 1.00 71.69 111 LEU A O 1
ATOM 879 N N . GLU A 1 112 ? -3.737 6.745 -5.288 1.00 69.12 112 GLU A N 1
ATOM 880 C CA . GLU A 1 112 ? -2.929 7.556 -6.206 1.00 69.12 112 GLU A CA 1
ATOM 881 C C . GLU A 1 112 ? -3.221 9.058 -6.113 1.00 69.12 112 GLU A C 1
ATOM 883 O O . GLU A 1 112 ? -2.554 9.862 -6.773 1.00 69.12 112 GLU A O 1
ATOM 888 N N . ARG A 1 113 ? -4.212 9.469 -5.311 1.00 68.25 113 ARG A N 1
ATOM 889 C CA . ARG A 1 113 ? -4.503 10.890 -5.116 1.00 68.25 113 ARG A CA 1
ATOM 890 C C . ARG A 1 113 ? -3.287 11.589 -4.490 1.00 68.25 113 ARG A C 1
ATOM 892 O O . ARG A 1 113 ? -2.769 11.108 -3.483 1.00 68.25 113 ARG A O 1
ATOM 899 N N . PRO A 1 114 ? -2.866 12.763 -5.003 1.00 58.12 114 PRO A N 1
ATOM 900 C CA . PRO A 1 114 ? -1.702 13.492 -4.485 1.00 58.12 114 PRO A CA 1
ATOM 901 C C . PRO A 1 114 ? -1.766 13.774 -2.978 1.00 58.12 114 PRO A C 1
ATOM 903 O O . PRO A 1 114 ? -0.743 13.803 -2.297 1.00 58.12 114 PRO A O 1
ATOM 906 N N . ASP A 1 115 ? -2.977 13.947 -2.450 1.00 53.81 115 ASP A N 1
ATOM 907 C CA . ASP A 1 115 ? -3.218 14.217 -1.034 1.00 53.81 115 ASP A CA 1
ATOM 908 C C . ASP A 1 115 ? -3.086 12.968 -0.145 1.00 53.81 115 ASP A C 1
ATOM 910 O O . ASP A 1 115 ? -2.894 13.101 1.064 1.00 53.81 115 ASP A O 1
ATOM 914 N N . PHE A 1 116 ? -3.138 11.761 -0.720 1.00 53.12 116 PHE A N 1
ATOM 915 C CA . PHE A 1 116 ? -3.076 10.502 0.025 1.00 53.12 116 PHE A CA 1
ATOM 916 C C . PHE A 1 116 ? -1.657 10.182 0.520 1.00 53.12 116 PHE A C 1
ATOM 918 O O . PHE A 1 116 ? -1.482 9.691 1.635 1.00 53.12 116 PHE A O 1
ATOM 925 N N . HIS A 1 117 ? -0.622 10.562 -0.239 1.00 46.94 117 HIS A N 1
ATOM 926 C CA . HIS A 1 117 ? 0.785 10.415 0.164 1.00 46.94 117 HIS A CA 1
ATOM 927 C C . HIS A 1 117 ? 1.134 11.166 1.465 1.00 46.94 117 HIS A C 1
ATOM 929 O O . HIS A 1 117 ? 2.131 10.850 2.106 1.00 46.94 117 HIS A O 1
ATOM 935 N N . LYS A 1 118 ? 0.308 12.136 1.890 1.00 40.84 118 LYS A N 1
ATOM 936 C CA . LYS A 1 118 ? 0.452 12.834 3.181 1.00 40.84 118 LYS A CA 1
ATOM 937 C C . LYS A 1 118 ? -0.197 12.100 4.361 1.00 40.84 118 LYS A C 1
ATOM 939 O O . LYS A 1 118 ? 0.072 12.461 5.500 1.00 40.84 118 LYS A O 1
ATOM 944 N N . PHE A 1 119 ? -1.043 11.102 4.102 1.00 44.16 119 PHE A N 1
ATOM 945 C CA . PHE A 1 119 ? -1.793 10.353 5.118 1.00 44.16 119 PHE A CA 1
ATOM 946 C C . PHE A 1 119 ? -1.299 8.922 5.330 1.00 44.16 119 PHE A C 1
ATOM 948 O O . PHE A 1 119 ? -1.723 8.287 6.297 1.00 44.16 119 PHE A O 1
ATOM 955 N N . SER A 1 120 ? -0.354 8.427 4.521 1.00 48.41 120 SER A N 1
ATOM 956 C CA . SER A 1 120 ? 0.437 7.248 4.886 1.00 48.41 120 SER A CA 1
ATOM 957 C C . SER A 1 120 ? 1.418 7.601 6.013 1.00 48.41 120 SER A C 1
ATOM 959 O O . SER A 1 120 ? 2.632 7.523 5.846 1.00 48.41 120 SER A O 1
ATOM 961 N N . CYS A 1 121 ? 0.901 8.017 7.169 1.00 53.03 121 CYS A N 1
ATOM 962 C CA . CYS A 1 121 ? 1.627 7.887 8.421 1.00 53.03 121 CYS A CA 1
ATOM 963 C C . CYS A 1 121 ? 1.902 6.387 8.554 1.00 53.03 121 CYS A C 1
ATOM 965 O O . CYS A 1 121 ? 0.986 5.618 8.847 1.00 53.03 121 CYS A O 1
ATOM 967 N N . GLU A 1 122 ? 3.134 5.956 8.264 1.00 58.62 122 GLU A N 1
ATOM 968 C CA . GLU A 1 122 ? 3.582 4.564 8.448 1.00 58.62 122 GLU A CA 1
ATOM 969 C C . GLU A 1 122 ? 3.222 4.046 9.849 1.00 58.62 122 GLU A C 1
ATOM 971 O O . GLU A 1 122 ? 2.878 2.885 10.041 1.00 58.62 122 GLU A O 1
ATOM 976 N N . GLU A 1 123 ? 3.183 4.990 10.776 1.00 60.50 123 GLU A N 1
ATOM 977 C CA . GLU A 1 123 ? 2.681 4.969 12.136 1.00 60.50 123 GLU A CA 1
ATOM 978 C C . GLU A 1 123 ? 1.265 4.366 12.316 1.00 60.50 123 GLU A C 1
ATOM 980 O O . GLU A 1 123 ? 1.059 3.569 13.219 1.00 60.50 123 GLU A O 1
ATOM 985 N N . ARG A 1 124 ? 0.267 4.628 11.456 1.00 73.38 124 ARG A N 1
ATOM 986 C CA . ARG A 1 124 ? -1.152 4.274 11.745 1.00 73.38 124 ARG A CA 1
ATOM 987 C C . ARG A 1 124 ? -1.692 3.037 11.024 1.00 73.38 124 ARG A C 1
ATOM 989 O O . ARG A 1 124 ? -2.903 2.844 10.919 1.00 73.38 124 ARG A O 1
ATOM 996 N N . ARG A 1 125 ? -0.817 2.172 10.513 1.00 80.94 125 ARG A N 1
ATOM 997 C CA . ARG A 1 125 ? -1.222 1.011 9.694 1.00 80.94 125 ARG A CA 1
ATOM 998 C C . ARG A 1 125 ? -2.107 0.019 10.461 1.00 80.94 125 ARG A C 1
ATOM 1000 O O . ARG A 1 125 ? -3.131 -0.405 9.934 1.00 80.94 125 ARG A O 1
ATOM 1007 N N . ILE A 1 126 ? -1.755 -0.286 11.714 1.00 86.50 126 ILE A N 1
ATOM 1008 C CA . ILE A 1 126 ? -2.536 -1.167 12.606 1.00 86.50 126 ILE A CA 1
ATOM 1009 C C . ILE A 1 126 ? -3.905 -0.553 12.903 1.00 86.50 126 ILE A C 1
ATOM 1011 O O . ILE A 1 126 ? -4.937 -1.217 12.843 1.00 86.50 126 ILE A O 1
ATOM 1015 N N . GLU A 1 127 ? -3.912 0.742 13.195 1.00 80.38 127 GLU A N 1
ATOM 1016 C CA . GLU A 1 127 ? -5.100 1.494 13.577 1.00 80.38 127 GLU A CA 1
ATOM 1017 C C . GLU A 1 127 ? -6.171 1.524 12.472 1.00 80.38 127 GLU A C 1
ATOM 1019 O O . GLU A 1 127 ? -7.369 1.494 12.766 1.00 80.38 127 GLU A O 1
ATOM 1024 N N . LEU A 1 128 ? -5.759 1.477 11.201 1.00 80.69 128 LEU A N 1
ATOM 1025 C CA . LEU A 1 128 ? -6.667 1.411 10.057 1.00 80.69 128 LEU A CA 1
ATOM 1026 C C . LEU A 1 128 ? -7.573 0.164 10.079 1.00 80.69 128 LEU A C 1
ATOM 1028 O O . LEU A 1 128 ? -8.747 0.255 9.718 1.00 80.69 128 LEU A O 1
ATOM 1032 N N . ILE A 1 129 ? -7.073 -0.981 10.564 1.00 86.56 129 ILE A N 1
ATOM 1033 C CA . ILE A 1 129 ? -7.877 -2.207 10.717 1.00 86.56 129 ILE A CA 1
ATOM 1034 C C . ILE A 1 129 ? -8.981 -1.983 11.755 1.00 86.56 129 ILE A C 1
ATOM 1036 O O . ILE A 1 129 ? -10.148 -2.280 11.495 1.00 86.56 129 ILE A O 1
ATOM 1040 N N . PHE A 1 130 ? -8.645 -1.403 12.908 1.00 81.31 130 PHE A N 1
ATOM 1041 C CA . PHE A 1 130 ? -9.622 -1.109 13.960 1.00 81.31 130 PHE A CA 1
ATOM 1042 C C . PHE A 1 130 ? -10.700 -0.142 13.482 1.00 81.31 130 PHE A C 1
ATOM 1044 O O . PHE A 1 130 ? -11.884 -0.376 13.714 1.00 81.31 130 PHE A O 1
ATOM 1051 N N . LEU A 1 131 ? -10.302 0.912 12.772 1.00 74.00 131 LEU A N 1
ATOM 1052 C CA . LEU A 1 131 ? -11.234 1.893 12.231 1.00 74.00 131 LEU A CA 1
ATOM 1053 C C . LEU A 1 131 ? -12.177 1.307 11.190 1.00 74.00 131 LEU A C 1
ATOM 1055 O O . LEU A 1 131 ? -13.373 1.593 11.224 1.00 74.00 131 LEU A O 1
ATOM 1059 N N . SER A 1 132 ? -11.654 0.476 10.289 1.00 77.19 132 SER A N 1
ATOM 1060 C CA . SER A 1 132 ? -12.486 -0.161 9.270 1.00 77.19 132 SER A CA 1
ATOM 1061 C C . SER A 1 132 ? -13.575 -1.042 9.891 1.00 77.19 132 SER A C 1
ATOM 1063 O O . SER A 1 132 ? -14.710 -1.028 9.431 1.00 77.19 132 SER A O 1
ATOM 1065 N N . ARG A 1 133 ? -13.277 -1.730 11.003 1.00 81.00 133 ARG A N 1
ATOM 1066 C CA . ARG A 1 133 ? -14.267 -2.512 11.762 1.00 81.00 133 ARG A CA 1
ATOM 1067 C C . ARG A 1 133 ? -15.243 -1.629 12.532 1.00 81.00 133 ARG A C 1
ATOM 1069 O O . ARG A 1 133 ? -16.441 -1.870 12.486 1.00 81.00 133 ARG A O 1
ATOM 1076 N N . LEU A 1 134 ? -14.742 -0.599 13.217 1.00 73.38 134 LEU A N 1
ATOM 1077 C CA . LEU A 1 134 ? -15.563 0.313 14.020 1.00 73.38 134 LEU A CA 1
ATOM 1078 C C . LEU A 1 134 ? -16.603 1.064 13.177 1.00 73.38 134 LEU A C 1
ATOM 1080 O O . LEU A 1 134 ? -17.695 1.350 13.651 1.00 73.38 134 LEU A O 1
ATOM 1084 N N . THR A 1 135 ? -16.250 1.392 11.936 1.00 67.69 135 THR A N 1
ATOM 1085 C CA . THR A 1 135 ? -17.100 2.155 11.008 1.00 67.69 135 THR A CA 1
ATOM 1086 C C . THR A 1 135 ? -17.884 1.279 10.031 1.00 67.69 135 THR A C 1
ATOM 1088 O O . THR A 1 135 ? -18.533 1.823 9.142 1.00 67.69 135 THR A O 1
ATOM 1091 N N . ASP A 1 136 ? -17.807 -0.048 10.174 1.00 71.38 136 ASP A N 1
ATOM 1092 C CA . ASP A 1 136 ? -18.404 -1.029 9.259 1.00 71.38 136 ASP A CA 1
ATOM 1093 C C . ASP A 1 136 ? -18.037 -0.789 7.779 1.00 71.38 136 ASP A C 1
ATOM 1095 O O . ASP A 1 136 ? -18.867 -0.762 6.873 1.00 71.38 136 ASP A O 1
ATOM 1099 N N . THR A 1 137 ? -16.742 -0.582 7.523 1.00 75.62 137 THR A N 1
ATOM 1100 C CA . THR A 1 137 ? -16.173 -0.361 6.184 1.00 75.62 137 THR A CA 1
ATOM 1101 C C . THR A 1 137 ? -15.187 -1.474 5.792 1.00 75.62 137 THR A C 1
ATOM 1103 O O . THR A 1 137 ? -13.996 -1.228 5.565 1.00 75.62 137 THR A O 1
ATOM 1106 N N . PRO A 1 138 ? -15.653 -2.731 5.651 1.00 84.62 138 PRO A N 1
ATOM 1107 C CA . PRO A 1 138 ? -14.782 -3.887 5.422 1.00 84.62 138 PRO A CA 1
ATOM 1108 C C . PRO A 1 138 ? -13.985 -3.816 4.110 1.00 84.62 138 PRO A C 1
ATOM 1110 O O . PRO A 1 138 ? -12.936 -4.443 4.000 1.00 84.62 138 PRO A O 1
ATOM 1113 N N . VAL A 1 139 ? -14.419 -3.003 3.138 1.00 84.06 139 VAL A N 1
ATOM 1114 C CA . VAL A 1 139 ? -13.703 -2.765 1.869 1.00 84.06 139 VAL A CA 1
ATOM 1115 C C . VAL A 1 139 ? -12.286 -2.194 2.062 1.00 84.06 139 VAL A C 1
ATOM 1117 O O . VAL A 1 139 ? -11.440 -2.352 1.187 1.00 84.06 139 VAL A O 1
ATOM 1120 N N . ILE A 1 140 ? -11.996 -1.573 3.213 1.00 83.75 140 ILE A N 1
ATOM 1121 C CA . ILE A 1 140 ? -10.673 -1.019 3.556 1.00 83.75 140 ILE A CA 1
ATOM 1122 C C . ILE A 1 140 ? -9.738 -2.083 4.158 1.00 83.75 140 ILE A C 1
ATOM 1124 O O . ILE A 1 140 ? -8.515 -1.936 4.098 1.00 83.75 140 ILE A O 1
ATOM 1128 N N . LEU A 1 141 ? -10.272 -3.176 4.717 1.00 89.88 141 LEU A N 1
ATOM 1129 C CA . LEU A 1 141 ? -9.462 -4.194 5.396 1.00 89.88 141 LEU A CA 1
ATOM 1130 C C . LEU A 1 141 ? -8.328 -4.753 4.517 1.00 89.88 141 LEU A C 1
ATOM 1132 O O . LEU A 1 141 ? -7.198 -4.793 5.005 1.00 89.88 141 LEU A O 1
ATOM 1136 N N . PRO A 1 142 ? -8.542 -5.129 3.238 1.00 93.50 142 PRO A N 1
ATOM 1137 C CA . PRO A 1 142 ? -7.486 -5.744 2.435 1.00 93.50 142 PRO A CA 1
ATOM 1138 C C . PRO A 1 142 ? -6.252 -4.850 2.271 1.00 93.50 142 PRO A C 1
ATOM 1140 O O . PRO A 1 142 ? -5.120 -5.317 2.414 1.00 93.50 142 PRO A O 1
ATOM 1143 N N . ILE A 1 143 ? -6.452 -3.551 2.023 1.00 88.75 143 ILE A N 1
ATOM 1144 C CA . ILE A 1 143 ? -5.340 -2.603 1.898 1.00 88.75 143 ILE A CA 1
ATOM 1145 C C . ILE A 1 143 ? -4.717 -2.271 3.263 1.00 88.75 143 ILE A C 1
ATOM 1147 O O . ILE A 1 143 ? -3.503 -2.094 3.355 1.00 88.75 143 ILE A O 1
ATOM 1151 N N . ALA A 1 144 ? -5.508 -2.261 4.341 1.00 88.50 144 ALA A N 1
ATOM 1152 C CA . ALA A 1 144 ? -5.004 -2.068 5.699 1.00 88.50 144 ALA A CA 1
ATOM 1153 C C . ALA A 1 144 ? -4.062 -3.203 6.130 1.00 88.50 144 ALA A C 1
ATOM 1155 O O . ALA A 1 144 ? -2.967 -2.947 6.638 1.00 88.50 144 ALA A O 1
ATOM 1156 N N . PHE A 1 145 ? -4.439 -4.454 5.851 1.00 93.44 145 PHE A N 1
ATOM 1157 C CA . PHE A 1 145 ? -3.575 -5.610 6.074 1.00 93.44 145 PHE A CA 1
ATOM 1158 C C . PHE A 1 145 ? -2.331 -5.584 5.179 1.00 93.44 145 PHE A C 1
ATOM 1160 O O . PHE A 1 145 ? -1.231 -5.837 5.671 1.00 93.44 145 PHE A O 1
ATOM 1167 N N . TYR A 1 146 ? -2.463 -5.197 3.904 1.00 91.81 146 TYR A N 1
ATOM 1168 C CA . TYR A 1 146 ? -1.307 -4.986 3.024 1.00 91.81 146 TYR A CA 1
ATOM 1169 C C . TYR A 1 146 ? -0.314 -3.971 3.601 1.00 91.81 146 TYR A C 1
ATOM 1171 O O . TYR A 1 146 ? 0.895 -4.193 3.546 1.00 91.81 146 TYR A O 1
ATOM 1179 N N . PHE A 1 147 ? -0.789 -2.882 4.206 1.00 87.69 147 PHE A N 1
ATOM 1180 C CA . PHE A 1 147 ? 0.113 -1.959 4.882 1.00 87.69 147 PHE A CA 1
ATOM 1181 C C . PHE A 1 147 ? 0.738 -2.571 6.135 1.00 87.69 147 PHE A C 1
ATOM 1183 O O . PHE A 1 147 ? 1.944 -2.430 6.322 1.00 87.69 147 PHE A O 1
ATOM 1190 N N . CYS A 1 148 ? -0.020 -3.291 6.963 1.00 89.88 148 CYS A N 1
ATOM 1191 C CA . CYS A 1 148 ? 0.525 -3.941 8.161 1.00 89.88 148 CYS A CA 1
ATOM 1192 C C . CYS A 1 148 ? 1.653 -4.930 7.836 1.00 89.88 148 CYS A C 1
ATOM 1194 O O . CYS A 1 148 ? 2.641 -4.985 8.559 1.00 89.88 148 CYS A O 1
ATOM 1196 N N . VAL A 1 149 ? 1.564 -5.640 6.709 1.00 89.62 149 VAL A N 1
ATOM 1197 C CA . VAL A 1 149 ? 2.632 -6.523 6.206 1.00 89.62 149 VAL A CA 1
ATOM 1198 C C . VAL A 1 149 ? 3.972 -5.792 6.051 1.00 89.62 149 VAL A C 1
ATOM 1200 O O . VAL A 1 149 ? 5.023 -6.377 6.302 1.00 89.62 149 VAL A O 1
ATOM 1203 N N . SER A 1 150 ? 3.956 -4.509 5.680 1.00 83.19 150 SER A N 1
ATOM 1204 C CA . SER A 1 150 ? 5.181 -3.715 5.508 1.00 83.19 150 SER A CA 1
ATOM 1205 C C . SER A 1 150 ? 5.852 -3.278 6.818 1.00 83.19 150 SER A C 1
ATOM 1207 O O . SER A 1 150 ? 6.965 -2.764 6.763 1.00 83.19 150 SER A O 1
ATOM 1209 N N . LEU A 1 151 ? 5.219 -3.497 7.980 1.00 85.25 151 LEU A N 1
ATOM 1210 C CA . LEU A 1 151 ? 5.826 -3.260 9.299 1.00 85.25 151 LEU A CA 1
ATOM 1211 C C . LEU A 1 151 ? 6.795 -4.376 9.725 1.00 85.25 151 LEU A C 1
ATOM 1213 O O . LEU A 1 151 ? 7.582 -4.189 10.646 1.00 85.25 151 LEU A O 1
ATOM 1217 N N . GLY A 1 152 ? 6.742 -5.555 9.095 1.00 86.38 152 GLY A N 1
ATOM 1218 C CA . GLY A 1 152 ? 7.560 -6.690 9.524 1.00 86.38 152 GLY A CA 1
ATOM 1219 C C . GLY A 1 152 ? 7.281 -7.070 10.983 1.00 86.38 152 GLY A C 1
ATOM 1220 O O . GLY A 1 152 ? 6.129 -7.282 11.356 1.00 86.38 152 GLY A O 1
ATOM 1221 N N . SER A 1 153 ? 8.325 -7.166 11.810 1.00 89.50 153 SER A N 1
ATOM 1222 C CA . SER A 1 153 ? 8.196 -7.518 13.232 1.00 89.50 153 SER A CA 1
ATOM 1223 C C . SER A 1 153 ? 7.575 -6.417 14.091 1.00 89.50 153 SER A C 1
ATOM 1225 O O . SER A 1 153 ? 6.963 -6.741 15.105 1.00 89.50 153 SER A O 1
ATOM 1227 N N . GLU A 1 154 ? 7.667 -5.148 13.680 1.00 88.88 154 GLU A N 1
ATOM 1228 C CA . GLU A 1 154 ? 7.125 -3.999 14.431 1.00 88.88 154 GLU A CA 1
ATOM 1229 C C . GLU A 1 154 ? 5.598 -4.078 14.584 1.00 88.88 154 GLU A C 1
ATOM 1231 O O . GLU A 1 154 ? 5.012 -3.464 15.471 1.00 88.88 154 GLU A O 1
ATOM 1236 N N . VAL A 1 155 ? 4.925 -4.904 13.772 1.00 90.88 155 VAL A N 1
ATOM 1237 C CA . VAL A 1 155 ? 3.491 -5.183 13.932 1.00 90.88 155 VAL A CA 1
ATOM 1238 C C . VAL A 1 155 ? 3.149 -5.770 15.312 1.00 90.88 155 VAL A C 1
ATOM 1240 O O . VAL A 1 155 ? 2.022 -5.612 15.783 1.00 90.88 155 VAL A O 1
ATOM 1243 N N . LEU A 1 156 ? 4.107 -6.441 15.964 1.00 91.88 156 LEU A N 1
ATOM 1244 C CA . LEU A 1 156 ? 3.947 -7.030 17.297 1.00 91.88 156 LEU A CA 1
ATOM 1245 C C . LEU A 1 156 ? 4.006 -5.975 18.406 1.00 91.88 156 LEU A C 1
ATOM 1247 O O . LEU A 1 156 ? 3.306 -6.118 19.411 1.00 91.88 156 LEU A O 1
ATOM 1251 N N . ASP A 1 157 ? 4.774 -4.904 18.198 1.00 90.94 157 ASP A N 1
ATOM 1252 C CA . ASP A 1 157 ? 4.916 -3.800 19.153 1.00 90.94 157 ASP A CA 1
ATOM 1253 C C . ASP A 1 157 ? 3.619 -2.990 19.284 1.00 90.94 157 ASP A C 1
ATOM 1255 O O . ASP A 1 157 ? 3.388 -2.322 20.294 1.00 90.94 157 ASP A O 1
ATOM 1259 N N . GLY A 1 158 ? 2.733 -3.110 18.292 1.00 88.06 158 GLY A N 1
ATOM 1260 C CA . GLY A 1 158 ? 1.459 -2.414 18.261 1.00 88.06 158 GLY A CA 1
ATOM 1261 C C . GLY A 1 158 ? 1.604 -0.940 17.887 1.00 88.06 158 GLY A C 1
ATOM 1262 O O . GLY A 1 158 ? 2.677 -0.441 17.559 1.00 88.06 158 GLY A O 1
ATOM 1263 N N . TRP A 1 159 ? 0.485 -0.224 17.922 1.00 84.69 159 TRP A N 1
ATOM 1264 C CA . TRP A 1 159 ? 0.445 1.214 17.671 1.00 84.69 159 TRP A CA 1
ATOM 1265 C C . TRP A 1 159 ? 0.102 1.975 18.947 1.00 84.69 159 TRP A C 1
ATOM 1267 O O . TRP A 1 159 ? -0.972 1.774 19.517 1.00 84.69 159 TRP A O 1
ATOM 1277 N N . ARG A 1 160 ? 0.999 2.861 19.394 1.00 81.06 160 ARG A N 1
ATOM 1278 C CA . ARG A 1 160 ? 0.781 3.698 20.579 1.00 81.06 160 ARG A CA 1
ATOM 1279 C C . ARG A 1 160 ? -0.003 4.957 20.212 1.00 81.06 160 ARG A C 1
ATOM 1281 O O . ARG A 1 160 ? 0.449 5.765 19.409 1.00 81.06 160 ARG A O 1
ATOM 1288 N N . ARG A 1 161 ? -1.159 5.135 20.844 1.00 73.00 161 ARG A N 1
ATOM 1289 C CA . ARG A 1 161 ? -2.015 6.318 20.721 1.00 73.00 161 ARG A CA 1
ATOM 1290 C C . ARG A 1 161 ? -1.493 7.488 21.557 1.00 73.00 161 ARG A C 1
ATOM 1292 O O . ARG A 1 161 ? -0.645 7.325 22.431 1.00 73.00 161 ARG A O 1
ATOM 1299 N N . GLU A 1 162 ? -2.050 8.673 21.305 1.00 71.75 162 GLU A N 1
ATOM 1300 C CA . GLU A 1 162 ? -1.722 9.913 22.031 1.00 71.75 162 GLU A CA 1
ATOM 1301 C C . GLU A 1 162 ? -2.012 9.821 23.540 1.00 71.75 162 GLU A C 1
ATOM 1303 O O . GLU A 1 162 ? -1.288 10.407 24.338 1.00 71.75 162 GLU A O 1
ATOM 1308 N N . ASP A 1 163 ? -3.024 9.042 23.934 1.00 71.00 163 ASP A N 1
ATOM 1309 C CA . ASP A 1 163 ? -3.385 8.777 25.336 1.00 71.00 163 ASP A CA 1
ATOM 1310 C C . ASP A 1 163 ? -2.453 7.761 26.031 1.00 71.00 163 ASP A C 1
ATOM 1312 O O . ASP A 1 163 ? -2.644 7.420 27.197 1.00 71.00 163 ASP A O 1
ATOM 1316 N N . GLY A 1 164 ? -1.439 7.259 25.318 1.00 75.69 164 GLY A N 1
ATOM 1317 C CA . GLY A 1 164 ? -0.480 6.274 25.804 1.00 75.69 164 GLY A CA 1
ATOM 1318 C C . GLY A 1 164 ? -0.943 4.819 25.697 1.00 75.69 164 GLY A C 1
ATOM 1319 O O . GLY A 1 164 ? -0.109 3.925 25.886 1.00 75.69 164 GLY A O 1
ATOM 1320 N N . SER A 1 165 ? -2.211 4.563 25.352 1.00 79.19 165 SER A N 1
ATOM 1321 C CA . SER A 1 165 ? -2.721 3.212 25.095 1.00 79.19 165 SER A CA 1
ATOM 1322 C C . SER A 1 165 ? -2.081 2.610 23.841 1.00 79.19 165 SER A C 1
ATOM 1324 O O . SER A 1 165 ? -1.659 3.328 22.933 1.00 79.19 165 SER A O 1
ATOM 1326 N N . VAL A 1 166 ? -1.969 1.280 23.789 1.00 84.38 166 VAL A N 1
ATOM 1327 C CA . VAL A 1 166 ? -1.345 0.571 22.662 1.00 84.38 166 VAL A CA 1
ATOM 1328 C C . VAL A 1 166 ? -2.353 -0.373 22.020 1.00 84.38 166 VAL A C 1
ATOM 1330 O O . VAL A 1 166 ? -2.952 -1.214 22.689 1.00 84.38 166 VAL A O 1
ATOM 1333 N N . LEU A 1 167 ? -2.541 -0.228 20.710 1.00 84.81 167 LEU A N 1
ATOM 1334 C CA . LEU A 1 167 ? -3.348 -1.120 19.888 1.00 84.81 167 LEU A CA 1
ATOM 1335 C C . LEU A 1 167 ? -2.496 -2.276 19.376 1.00 84.81 167 LEU A C 1
ATOM 1337 O O . LEU A 1 167 ? -1.606 -2.071 18.552 1.00 84.81 167 LEU A O 1
ATOM 1341 N N . HIS A 1 168 ? -2.829 -3.492 19.793 1.00 90.88 168 HIS A N 1
ATOM 1342 C CA . HIS A 1 168 ? -2.249 -4.714 19.241 1.00 90.88 168 HIS A CA 1
ATOM 1343 C C . HIS A 1 168 ? -3.266 -5.442 18.373 1.00 90.88 168 HIS A C 1
ATOM 1345 O O . HIS A 1 168 ? -4.438 -5.545 18.733 1.00 90.88 168 HIS A O 1
ATOM 1351 N N . LEU A 1 169 ? -2.808 -5.987 17.245 1.00 93.06 169 LEU A N 1
ATOM 1352 C CA . LEU A 1 169 ? -3.621 -6.897 16.448 1.00 93.06 169 LEU A CA 1
ATOM 1353 C C . LEU A 1 169 ? -3.968 -8.155 17.249 1.00 93.06 169 LEU A C 1
ATOM 1355 O O . LEU A 1 169 ? -3.188 -8.630 18.074 1.00 93.06 169 LEU A O 1
ATOM 1359 N N . SER A 1 170 ? -5.145 -8.717 16.974 1.00 94.00 170 SER A N 1
ATOM 1360 C CA . SER A 1 170 ? -5.520 -10.018 17.522 1.00 94.00 170 SER A CA 1
ATOM 1361 C C . SER A 1 170 ? -4.589 -11.118 16.994 1.00 94.00 170 SER A C 1
ATOM 1363 O O . SER A 1 170 ? -4.004 -10.988 15.918 1.00 94.00 170 SER A O 1
ATOM 1365 N N . ASN A 1 171 ? -4.505 -12.255 17.693 1.00 96.38 171 ASN A N 1
ATOM 1366 C CA . ASN A 1 171 ? -3.749 -13.418 17.203 1.00 96.38 171 ASN A CA 1
ATOM 1367 C C . ASN A 1 171 ? -4.220 -13.892 15.818 1.00 96.38 171 ASN A C 1
ATOM 1369 O O . ASN A 1 171 ? -3.431 -14.418 15.038 1.00 96.38 171 ASN A O 1
ATOM 1373 N N . GLU A 1 172 ? -5.506 -13.729 15.512 1.00 95.94 172 GLU A N 1
ATOM 1374 C CA . GLU A 1 172 ? -6.071 -14.088 14.214 1.00 95.94 172 GLU A CA 1
ATOM 1375 C C . GLU A 1 172 ? -5.593 -13.135 13.109 1.00 95.94 172 GLU A C 1
ATOM 1377 O O . GLU A 1 172 ? -5.186 -13.570 12.035 1.00 95.94 172 GLU A O 1
ATOM 1382 N N . ASP A 1 173 ? -5.561 -11.835 13.397 1.00 95.75 173 ASP A N 1
ATOM 1383 C CA . ASP A 1 173 ? -5.090 -10.812 12.462 1.00 95.75 173 ASP A CA 1
ATOM 1384 C C . ASP A 1 173 ? -3.574 -10.855 12.270 1.00 95.75 173 ASP A C 1
ATOM 1386 O O . ASP A 1 173 ? -3.087 -10.648 11.162 1.00 95.75 173 ASP A O 1
ATOM 1390 N N . LEU A 1 174 ? -2.819 -11.203 13.313 1.00 95.69 174 LEU A N 1
ATOM 1391 C CA . LEU A 1 174 ? -1.390 -11.475 13.189 1.00 95.69 174 LEU A CA 1
ATOM 1392 C C . LEU A 1 174 ? -1.134 -12.647 12.236 1.00 95.69 174 LEU A C 1
ATOM 1394 O O . LEU A 1 174 ? -0.294 -12.522 11.348 1.00 95.69 174 LEU A O 1
ATOM 1398 N N . LYS A 1 175 ? -1.890 -13.751 12.347 1.00 95.81 175 LYS A N 1
ATOM 1399 C CA . LYS A 1 175 ? -1.798 -14.871 11.389 1.00 95.81 175 LYS A CA 1
ATOM 1400 C C . LYS A 1 175 ? -2.074 -14.410 9.956 1.00 95.81 175 LYS A C 1
ATOM 1402 O O . LYS A 1 175 ? -1.282 -14.718 9.066 1.00 95.81 175 LYS A O 1
ATOM 1407 N N . ARG A 1 176 ? -3.118 -13.592 9.743 1.00 96.38 176 ARG A N 1
ATOM 1408 C CA . ARG A 1 176 ? -3.400 -12.968 8.434 1.00 96.38 176 ARG A CA 1
ATOM 1409 C C . ARG A 1 176 ? -2.218 -12.143 7.923 1.00 96.38 176 ARG A C 1
ATOM 1411 O O . ARG A 1 176 ? -1.862 -12.275 6.755 1.00 96.38 176 ARG A O 1
ATOM 1418 N N . CYS A 1 177 ? -1.586 -11.333 8.774 1.00 94.88 177 CYS A N 1
ATOM 1419 C CA . CYS A 1 177 ? -0.400 -10.554 8.408 1.00 94.88 177 CYS A CA 1
ATOM 1420 C C . CYS A 1 177 ? 0.784 -11.450 8.017 1.00 94.88 177 CYS A C 1
ATOM 1422 O O . CYS A 1 177 ? 1.393 -11.216 6.976 1.00 94.88 177 CYS A O 1
ATOM 1424 N N . PHE A 1 178 ? 1.106 -12.484 8.799 1.00 94.06 178 PHE A N 1
ATOM 1425 C CA . PHE A 1 178 ? 2.243 -13.369 8.512 1.00 94.06 178 PHE A CA 1
ATOM 1426 C C . PHE A 1 178 ? 2.048 -14.183 7.227 1.00 94.06 178 PHE A C 1
ATOM 1428 O O . PHE A 1 178 ? 2.939 -14.246 6.379 1.00 94.06 178 PHE A O 1
ATOM 1435 N N . GLU A 1 179 ? 0.873 -14.781 7.046 1.00 94.94 179 GLU A N 1
ATOM 1436 C CA . GLU A 1 179 ? 0.559 -15.549 5.838 1.00 94.94 179 GLU A CA 1
ATOM 1437 C C . GLU A 1 179 ? 0.421 -14.642 4.614 1.00 94.94 179 GLU A C 1
ATOM 1439 O O . GLU A 1 179 ? 0.926 -14.965 3.534 1.00 94.94 179 GLU A O 1
ATOM 1444 N N . GLY A 1 180 ? -0.190 -13.471 4.798 1.00 95.00 180 GLY A N 1
ATOM 1445 C CA . GLY A 1 180 ? -0.257 -12.428 3.790 1.00 95.00 180 GLY A CA 1
ATOM 1446 C C . GLY A 1 180 ? 1.135 -11.979 3.353 1.00 95.00 180 GLY A C 1
ATOM 1447 O O . GLY A 1 180 ? 1.403 -11.942 2.157 1.00 95.00 180 GLY A O 1
ATOM 1448 N N . TYR A 1 181 ? 2.064 -11.742 4.286 1.00 93.31 181 TYR A N 1
ATOM 1449 C CA . TYR A 1 181 ? 3.450 -11.381 3.969 1.00 93.31 181 TYR A CA 1
ATOM 1450 C C . TYR A 1 181 ? 4.099 -12.389 3.020 1.00 93.31 181 TYR A C 1
ATOM 1452 O O . TYR A 1 181 ? 4.643 -11.988 1.991 1.00 93.31 181 TYR A O 1
ATOM 1460 N N . ALA A 1 182 ? 3.992 -13.691 3.305 1.00 92.50 182 ALA A N 1
ATOM 1461 C CA . ALA A 1 182 ? 4.545 -14.725 2.433 1.00 92.50 182 ALA A CA 1
ATOM 1462 C C . ALA A 1 182 ? 3.954 -14.650 1.011 1.00 92.50 182 ALA A C 1
ATOM 1464 O O . ALA A 1 182 ? 4.686 -14.698 0.022 1.00 92.50 182 ALA A O 1
ATOM 1465 N N . GLN A 1 183 ? 2.637 -14.462 0.896 1.00 94.62 183 GLN A N 1
ATOM 1466 C CA . GLN A 1 183 ? 1.945 -14.356 -0.392 1.00 94.62 183 GLN A CA 1
ATOM 1467 C C . GLN A 1 183 ? 2.297 -13.087 -1.178 1.00 94.62 183 GLN A C 1
ATOM 1469 O O . GLN A 1 183 ? 2.421 -13.140 -2.406 1.00 94.62 183 GLN A O 1
ATOM 1474 N N . VAL A 1 184 ? 2.461 -11.953 -0.492 1.00 93.81 184 VAL A N 1
ATOM 1475 C CA . VAL A 1 184 ? 2.876 -10.683 -1.102 1.00 93.81 184 VAL A CA 1
ATOM 1476 C C . VAL A 1 184 ? 4.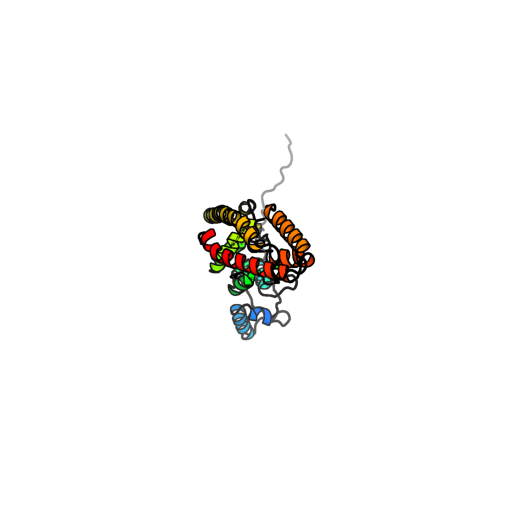343 -10.772 -1.539 1.00 93.81 184 VAL A C 1
ATOM 1478 O O . VAL A 1 184 ? 4.670 -10.404 -2.668 1.00 93.81 184 VAL A O 1
ATOM 1481 N N . ALA A 1 185 ? 5.224 -11.330 -0.706 1.00 92.12 185 ALA A N 1
ATOM 1482 C CA . ALA A 1 185 ? 6.640 -11.510 -1.022 1.00 92.12 185 ALA A CA 1
ATOM 1483 C C . ALA A 1 185 ? 6.845 -12.352 -2.293 1.00 92.12 185 ALA A C 1
ATOM 1485 O O . ALA A 1 185 ? 7.608 -11.960 -3.178 1.00 92.12 185 ALA A O 1
ATOM 1486 N N . LEU A 1 186 ? 6.099 -13.454 -2.439 1.00 92.88 186 LEU A N 1
ATOM 1487 C CA . LEU A 1 186 ? 6.151 -14.315 -3.628 1.00 92.88 186 LEU A CA 1
ATOM 1488 C C . LEU A 1 186 ? 5.731 -13.599 -4.922 1.00 92.88 186 LEU A C 1
ATOM 1490 O O . LEU A 1 186 ? 6.205 -13.947 -6.002 1.00 92.88 186 LEU A O 1
ATOM 1494 N N . ARG A 1 187 ? 4.865 -12.582 -4.837 1.00 93.88 187 ARG A N 1
ATOM 1495 C CA . ARG A 1 187 ? 4.378 -11.830 -6.007 1.00 93.88 187 ARG A CA 1
ATOM 1496 C C . ARG A 1 187 ? 5.331 -10.740 -6.472 1.00 93.88 187 ARG A C 1
ATOM 1498 O O . ARG A 1 187 ? 5.251 -10.335 -7.631 1.00 93.88 187 ARG A O 1
ATOM 1505 N N . LYS A 1 188 ? 6.262 -10.304 -5.618 1.00 91.44 188 LYS A N 1
ATOM 1506 C CA . LYS A 1 188 ? 7.200 -9.223 -5.937 1.00 91.44 188 LYS A CA 1
ATOM 1507 C C . LYS A 1 188 ? 7.995 -9.492 -7.208 1.00 91.44 188 LYS A C 1
ATOM 1509 O O . LYS A 1 188 ? 8.008 -8.647 -8.101 1.00 91.44 188 LYS A O 1
ATOM 1514 N N . GLY A 1 189 ? 8.642 -10.652 -7.285 1.00 92.06 189 GLY A N 1
ATOM 1515 C CA . GLY A 1 189 ? 9.490 -11.016 -8.421 1.00 92.06 189 GLY A CA 1
ATOM 1516 C C . GLY A 1 189 ? 8.717 -11.047 -9.743 1.00 92.06 189 GLY A C 1
ATOM 1517 O O . GLY A 1 189 ? 9.050 -10.279 -10.644 1.00 92.06 189 GLY A O 1
ATOM 1518 N N . PRO A 1 190 ? 7.649 -11.860 -9.858 1.00 93.44 190 PRO A N 1
ATOM 1519 C CA . PRO A 1 190 ? 6.839 -11.938 -11.072 1.00 93.44 190 PRO A CA 1
ATOM 1520 C C . PRO A 1 190 ? 6.229 -10.598 -11.497 1.00 93.44 190 PRO A C 1
ATOM 1522 O O . PRO A 1 190 ? 6.247 -10.272 -12.680 1.00 93.44 190 PRO A O 1
ATOM 1525 N N . MET A 1 191 ? 5.724 -9.804 -10.548 1.00 93.12 191 MET A N 1
ATOM 1526 C CA . MET A 1 191 ? 5.143 -8.492 -10.844 1.00 93.12 191 MET A CA 1
ATOM 1527 C C . MET A 1 191 ? 6.205 -7.519 -11.364 1.00 93.12 191 MET A C 1
ATOM 1529 O O . MET A 1 191 ? 6.014 -6.892 -12.402 1.00 93.12 191 MET A O 1
ATOM 1533 N N . THR A 1 192 ? 7.356 -7.438 -10.688 1.00 91.56 192 THR A N 1
ATOM 1534 C CA . THR A 1 192 ? 8.479 -6.597 -11.129 1.00 91.56 192 THR A CA 1
ATOM 1535 C C . THR A 1 192 ? 8.956 -7.041 -12.509 1.00 91.56 192 THR A C 1
ATOM 1537 O O . THR A 1 192 ? 9.116 -6.214 -13.399 1.00 91.56 192 THR A O 1
ATOM 1540 N N . SER A 1 193 ? 9.102 -8.349 -12.728 1.00 92.25 193 SER A N 1
ATOM 1541 C CA . SER A 1 193 ? 9.462 -8.895 -14.033 1.00 92.25 193 SER A CA 1
ATOM 1542 C C . SER A 1 193 ? 8.488 -8.434 -15.115 1.00 92.25 193 SER A C 1
ATOM 1544 O O . SER A 1 193 ? 8.948 -7.802 -16.053 1.00 92.25 193 SER A O 1
ATOM 1546 N N . ARG A 1 194 ? 7.169 -8.614 -14.961 1.00 92.56 194 ARG A N 1
ATOM 1547 C CA . ARG A 1 194 ? 6.172 -8.201 -15.973 1.00 92.56 194 ARG A CA 1
ATOM 1548 C C . ARG A 1 194 ? 6.135 -6.696 -16.242 1.00 92.56 194 ARG A C 1
ATOM 1550 O O . ARG A 1 194 ? 5.902 -6.287 -17.377 1.00 92.56 194 ARG A O 1
ATOM 1557 N N . ILE A 1 195 ? 6.389 -5.864 -15.232 1.00 92.00 195 ILE A N 1
ATOM 1558 C CA . ILE A 1 195 ? 6.451 -4.406 -15.418 1.00 92.00 195 ILE A CA 1
ATOM 1559 C C . ILE A 1 195 ? 7.631 -4.030 -16.327 1.00 92.00 195 ILE A C 1
ATOM 1561 O O . ILE A 1 195 ? 7.463 -3.259 -17.277 1.00 92.00 195 ILE A O 1
ATOM 1565 N N . PHE A 1 196 ? 8.808 -4.603 -16.070 1.00 90.75 196 PHE A N 1
ATOM 1566 C CA . PHE A 1 196 ? 10.037 -4.298 -16.810 1.00 90.75 196 PHE A CA 1
ATOM 1567 C C . PHE A 1 196 ? 10.257 -5.161 -18.071 1.00 90.75 196 PHE A C 1
ATOM 1569 O O . PHE A 1 196 ? 11.113 -4.810 -18.884 1.00 90.75 196 PHE A O 1
ATOM 1576 N N . ASP A 1 197 ? 9.507 -6.255 -18.253 1.00 86.69 197 ASP A N 1
ATOM 1577 C CA . ASP A 1 197 ? 9.635 -7.224 -19.356 1.00 86.69 197 ASP A CA 1
ATOM 1578 C C . ASP A 1 197 ? 9.515 -6.577 -20.752 1.00 86.69 197 ASP A C 1
ATOM 1580 O O . ASP A 1 197 ? 9.010 -5.472 -20.903 1.00 86.69 197 ASP A O 1
ATOM 1584 N N . VAL A 1 198 ? 9.962 -7.245 -21.819 1.00 65.69 198 VAL A N 1
ATOM 1585 C CA . VAL A 1 198 ? 9.869 -6.747 -23.211 1.00 65.69 198 VAL A CA 1
ATOM 1586 C C . VAL A 1 198 ? 10.601 -5.409 -23.417 1.00 65.69 198 VAL A C 1
ATOM 1588 O O . VAL A 1 198 ? 10.159 -4.557 -24.181 1.00 65.69 198 VAL A O 1
ATOM 1591 N N . GLY A 1 199 ? 11.739 -5.215 -22.745 1.00 74.88 199 GLY A N 1
ATOM 1592 C CA . GLY A 1 199 ? 12.692 -4.142 -23.038 1.00 74.88 199 GLY A CA 1
ATOM 1593 C C . GLY A 1 199 ? 12.077 -2.732 -23.158 1.00 74.88 199 GLY A C 1
ATOM 1594 O O . GLY A 1 199 ? 11.035 -2.434 -22.578 1.00 74.88 199 GLY A O 1
ATOM 1595 N N . PRO A 1 200 ? 12.733 -1.804 -23.867 1.00 92.06 200 PRO A N 1
ATOM 1596 C CA . PRO A 1 200 ? 12.166 -0.484 -24.104 1.00 92.06 200 PRO A CA 1
ATOM 1597 C C . PRO A 1 200 ? 10.940 -0.565 -25.026 1.00 92.06 200 PRO A C 1
ATOM 1599 O O . PRO A 1 200 ? 10.811 -1.488 -25.829 1.00 92.06 200 PRO A O 1
ATOM 1602 N N . SER A 1 201 ? 10.087 0.462 -24.966 1.00 93.81 201 SER A N 1
ATOM 1603 C CA . SER A 1 201 ? 8.928 0.622 -25.855 1.00 93.81 201 SER A CA 1
ATOM 1604 C C . SER A 1 201 ? 9.294 0.421 -27.333 1.00 93.81 201 SER A C 1
ATOM 1606 O O . SER A 1 201 ? 10.399 0.766 -27.764 1.00 93.81 201 SER A O 1
ATOM 1608 N N . ALA A 1 202 ? 8.352 -0.096 -28.128 1.00 92.56 202 ALA A N 1
ATOM 1609 C CA . ALA A 1 202 ? 8.511 -0.209 -29.578 1.00 92.56 202 ALA A CA 1
ATOM 1610 C C . ALA A 1 202 ? 8.885 1.144 -30.216 1.00 92.56 202 ALA A C 1
ATOM 1612 O O . ALA A 1 202 ? 9.791 1.192 -31.045 1.00 92.56 202 ALA A O 1
ATOM 1613 N N . ASP A 1 203 ? 8.303 2.237 -29.711 1.00 95.31 203 ASP A N 1
ATOM 1614 C CA . ASP A 1 203 ? 8.538 3.617 -30.155 1.00 95.31 203 ASP A CA 1
ATOM 1615 C C . ASP A 1 203 ? 9.736 4.288 -29.447 1.00 95.31 203 ASP A C 1
ATOM 1617 O O . ASP A 1 203 ? 9.844 5.516 -29.364 1.00 95.31 203 ASP A O 1
ATOM 1621 N N . CYS A 1 204 ? 10.636 3.505 -28.843 1.00 96.12 204 CYS A N 1
ATOM 1622 C CA . CYS A 1 204 ? 11.754 4.054 -28.088 1.00 96.12 204 CYS A CA 1
ATOM 1623 C C . CYS A 1 204 ? 12.757 4.789 -28.986 1.00 96.12 204 CYS A C 1
ATOM 1625 O O . CYS A 1 204 ? 13.383 4.207 -29.866 1.00 96.12 204 CYS A O 1
ATOM 1627 N N . GLN A 1 205 ? 13.003 6.058 -28.658 1.00 94.44 205 GLN A N 1
ATOM 1628 C CA . GLN A 1 205 ? 13.950 6.925 -29.367 1.00 94.44 205 GLN A CA 1
ATOM 1629 C C . GLN A 1 205 ? 15.412 6.773 -28.906 1.00 94.44 205 GLN A C 1
ATOM 1631 O O . GLN A 1 205 ? 16.318 7.287 -29.550 1.00 94.44 205 GLN A O 1
ATOM 1636 N N . ARG A 1 206 ? 15.656 6.116 -27.764 1.00 95.12 206 ARG A N 1
ATOM 1637 C CA . ARG A 1 206 ? 16.984 5.967 -27.138 1.00 95.12 206 ARG A CA 1
ATOM 1638 C C . ARG A 1 206 ? 17.171 4.533 -26.648 1.00 95.12 206 ARG A 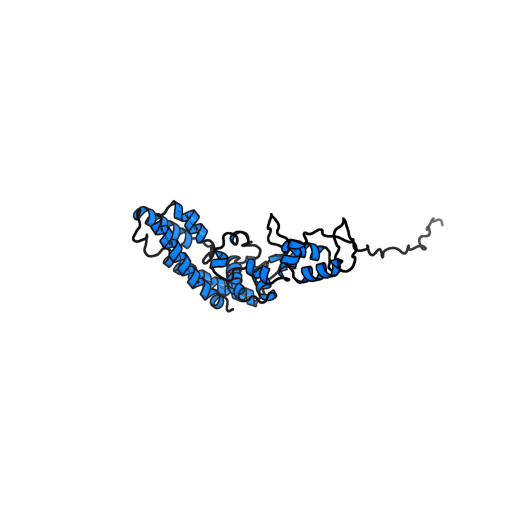C 1
ATOM 1640 O O . ARG A 1 206 ? 17.251 4.302 -25.443 1.00 95.12 206 ARG A O 1
ATOM 1647 N N . ARG A 1 207 ? 17.142 3.566 -27.571 1.00 94.56 207 ARG A N 1
ATOM 1648 C CA . ARG A 1 207 ? 16.964 2.139 -27.246 1.00 94.56 207 ARG A CA 1
ATOM 1649 C C . ARG A 1 207 ? 18.027 1.600 -26.291 1.00 94.56 207 ARG A C 1
ATOM 1651 O O . ARG A 1 207 ? 17.663 0.989 -25.292 1.00 94.56 207 ARG A O 1
ATOM 1658 N N . GLU A 1 208 ? 19.304 1.855 -26.560 1.00 94.38 208 GLU A N 1
ATOM 1659 C CA . GLU A 1 208 ? 20.413 1.377 -25.723 1.00 94.38 208 GLU A CA 1
ATOM 1660 C C . GLU A 1 208 ? 20.379 1.996 -24.324 1.00 94.38 208 GLU A C 1
ATOM 1662 O O . GLU A 1 208 ? 20.284 1.263 -23.341 1.00 94.38 208 GLU A O 1
ATOM 1667 N N . ALA A 1 209 ? 20.347 3.332 -24.242 1.00 94.81 209 ALA A N 1
ATOM 1668 C CA . ALA A 1 209 ? 20.292 4.054 -22.972 1.00 94.81 209 ALA A CA 1
ATOM 1669 C C . ALA A 1 209 ? 19.057 3.663 -22.143 1.00 94.81 209 ALA A C 1
ATOM 1671 O O . ALA A 1 209 ? 19.189 3.289 -20.986 1.00 94.81 209 ALA A O 1
ATOM 1672 N N . CYS A 1 210 ? 17.858 3.650 -22.740 1.00 95.56 210 CYS A N 1
ATOM 1673 C CA . CYS A 1 210 ? 16.652 3.239 -22.018 1.00 95.56 210 CYS A CA 1
ATOM 1674 C C . CYS A 1 210 ? 16.732 1.778 -21.569 1.00 95.56 210 CYS A C 1
ATOM 1676 O O . CYS A 1 210 ? 16.298 1.470 -20.470 1.00 95.56 210 CYS A O 1
ATOM 1678 N N . SER A 1 211 ? 17.281 0.873 -22.384 1.00 94.62 211 SER A N 1
ATOM 1679 C CA . SER A 1 211 ? 17.429 -0.529 -21.977 1.00 94.62 211 SER A CA 1
ATOM 1680 C C . SER A 1 211 ? 18.382 -0.682 -20.794 1.00 94.62 211 SER A C 1
ATOM 1682 O O . SER A 1 211 ? 18.116 -1.494 -19.913 1.00 94.62 211 SER A O 1
ATOM 1684 N N . ALA A 1 212 ? 19.487 0.069 -20.780 1.00 93.94 212 ALA A N 1
ATOM 1685 C CA . ALA A 1 212 ? 20.438 0.060 -19.675 1.00 93.94 212 ALA A CA 1
ATOM 1686 C C . ALA A 1 212 ? 19.775 0.544 -18.378 1.00 93.94 212 ALA A C 1
ATOM 1688 O O . ALA A 1 212 ? 19.817 -0.174 -17.383 1.00 93.94 212 ALA A O 1
ATOM 1689 N N . GLU A 1 213 ? 19.072 1.679 -18.426 1.00 93.69 213 GLU A N 1
ATOM 1690 C CA . GLU A 1 213 ? 18.349 2.236 -17.275 1.00 93.69 213 GLU A CA 1
ATOM 1691 C C . GLU A 1 213 ? 17.246 1.299 -16.767 1.00 93.69 213 GLU A C 1
ATOM 1693 O O . GLU A 1 213 ? 17.160 1.013 -15.575 1.00 93.69 213 GLU A O 1
ATOM 1698 N N . LEU A 1 214 ? 16.431 0.742 -17.670 1.00 93.31 214 LEU A N 1
ATOM 1699 C CA . LEU A 1 214 ? 15.378 -0.212 -17.307 1.00 93.31 214 LEU A CA 1
ATOM 1700 C C . LEU A 1 214 ? 15.956 -1.456 -16.619 1.00 93.31 214 LEU A C 1
ATOM 1702 O O . LEU A 1 214 ? 15.413 -1.903 -15.611 1.00 93.31 214 LEU A O 1
ATOM 1706 N N . ARG A 1 215 ? 17.071 -1.999 -17.127 1.00 93.06 215 ARG A N 1
ATOM 1707 C CA . ARG A 1 215 ? 17.753 -3.149 -16.510 1.00 93.06 215 ARG A CA 1
ATOM 1708 C C . ARG A 1 215 ? 18.371 -2.801 -15.159 1.00 93.06 215 ARG A C 1
ATOM 1710 O O . ARG A 1 215 ? 18.284 -3.613 -14.237 1.00 93.06 215 ARG A O 1
ATOM 1717 N N . AL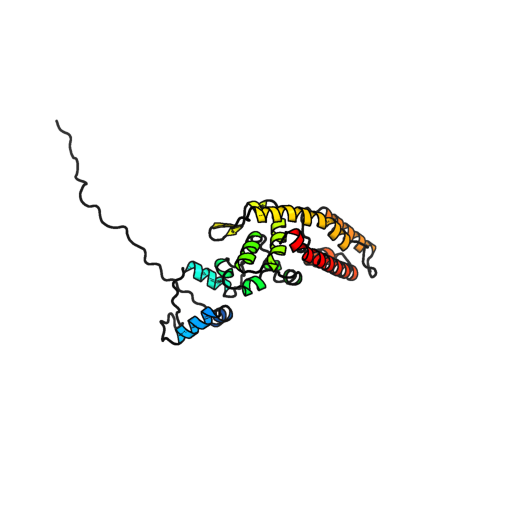A A 1 216 ? 18.980 -1.623 -15.032 1.00 91.75 216 ALA A N 1
ATOM 1718 C CA . ALA A 1 216 ? 19.561 -1.155 -13.779 1.00 91.75 216 ALA A CA 1
ATOM 1719 C C . ALA A 1 216 ? 18.479 -1.015 -12.697 1.00 91.75 216 ALA A C 1
ATOM 1721 O O . ALA A 1 216 ? 18.615 -1.588 -11.616 1.00 91.75 216 ALA A O 1
ATOM 1722 N N . HIS A 1 217 ? 17.359 -0.362 -13.019 1.00 90.69 217 HIS A N 1
ATOM 1723 C CA . HIS A 1 217 ? 16.233 -0.214 -12.096 1.00 90.69 217 HIS A CA 1
ATOM 1724 C C . HIS A 1 217 ? 15.553 -1.544 -11.760 1.00 90.69 217 HIS A C 1
ATOM 1726 O O . HIS A 1 217 ? 15.287 -1.798 -10.586 1.00 90.69 217 HIS A O 1
ATOM 1732 N N . TYR A 1 218 ? 15.333 -2.425 -12.742 1.00 91.62 218 TYR A N 1
ATOM 1733 C CA . TYR A 1 218 ? 14.846 -3.786 -12.489 1.00 91.62 218 TYR A CA 1
ATOM 1734 C C . TYR A 1 218 ? 15.737 -4.512 -11.472 1.00 91.62 218 TYR A C 1
ATOM 1736 O O . TYR A 1 218 ? 15.249 -5.045 -10.476 1.00 91.62 218 TYR A O 1
ATOM 1744 N N . THR A 1 219 ? 17.054 -4.473 -11.685 1.00 92.00 219 THR A N 1
ATOM 1745 C CA . THR A 1 219 ? 18.033 -5.109 -10.794 1.00 92.00 219 THR A CA 1
ATOM 1746 C C . THR A 1 219 ? 17.971 -4.508 -9.388 1.00 92.00 219 THR A C 1
ATOM 1748 O O . THR A 1 219 ? 17.879 -5.251 -8.412 1.00 92.00 219 THR A O 1
ATOM 1751 N N . ALA A 1 220 ? 17.937 -3.177 -9.266 1.00 89.44 220 ALA A N 1
ATOM 1752 C CA . ALA A 1 220 ? 17.819 -2.497 -7.976 1.00 89.44 220 ALA A CA 1
ATOM 1753 C C . ALA A 1 220 ? 16.530 -2.883 -7.227 1.00 89.44 220 ALA A C 1
ATOM 1755 O O . ALA A 1 220 ? 16.559 -3.151 -6.024 1.00 89.44 220 ALA A O 1
ATOM 1756 N N . MET A 1 221 ? 15.398 -2.976 -7.930 1.00 88.31 221 MET A N 1
ATOM 1757 C CA . MET A 1 221 ? 14.119 -3.370 -7.332 1.00 88.31 221 MET A CA 1
A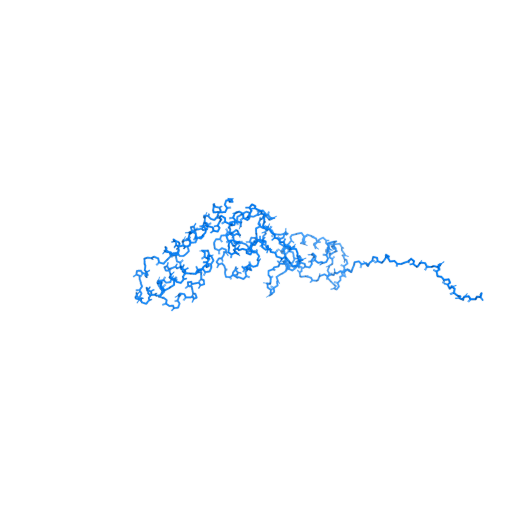TOM 1758 C C . MET A 1 221 ? 14.108 -4.828 -6.867 1.00 88.31 221 MET A C 1
ATOM 1760 O O . MET A 1 221 ? 13.580 -5.122 -5.789 1.00 88.31 221 MET A O 1
ATOM 1764 N N . MET A 1 222 ? 14.709 -5.726 -7.650 1.00 89.31 222 MET A N 1
ATOM 1765 C CA . MET A 1 222 ? 14.830 -7.144 -7.308 1.00 89.31 222 MET A CA 1
ATOM 1766 C C . MET A 1 222 ? 15.744 -7.382 -6.104 1.00 89.31 222 MET A C 1
ATOM 1768 O O . MET A 1 222 ? 15.448 -8.256 -5.294 1.00 89.31 222 MET A O 1
ATOM 1772 N N . LEU A 1 223 ? 16.811 -6.591 -5.955 1.00 90.19 223 LEU A N 1
ATOM 1773 C CA . LEU A 1 223 ? 17.735 -6.678 -4.817 1.00 90.19 223 LEU A CA 1
ATOM 1774 C C . LEU A 1 223 ? 17.225 -5.970 -3.554 1.00 90.19 223 LEU A C 1
ATOM 1776 O O . LEU A 1 223 ? 17.691 -6.263 -2.456 1.00 90.19 223 LEU A O 1
ATOM 1780 N N . SER A 1 224 ? 16.277 -5.040 -3.683 1.00 86.88 224 SER A N 1
ATOM 1781 C CA . SER A 1 224 ? 15.706 -4.347 -2.528 1.00 86.88 224 SER A CA 1
ATOM 1782 C C . SER A 1 224 ? 14.957 -5.328 -1.609 1.00 86.88 224 SER A C 1
ATOM 1784 O O . SER A 1 224 ? 14.168 -6.136 -2.100 1.00 86.88 224 SER A O 1
ATOM 1786 N N . PRO A 1 225 ? 15.101 -5.242 -0.277 1.00 82.50 225 PRO A N 1
ATOM 1787 C CA . PRO A 1 225 ? 14.282 -6.027 0.646 1.00 82.50 225 PRO A CA 1
ATOM 1788 C C . PRO A 1 225 ? 12.853 -5.474 0.785 1.00 82.50 225 PRO A C 1
ATOM 1790 O O . PRO A 1 225 ? 11.964 -6.172 1.263 1.00 82.50 225 PRO A O 1
ATOM 1793 N N . ALA A 1 226 ? 12.596 -4.235 0.348 1.00 81.31 226 ALA A N 1
ATOM 1794 C CA . ALA A 1 226 ? 11.292 -3.600 0.503 1.00 81.31 226 ALA A CA 1
ATOM 1795 C C . ALA A 1 226 ? 10.224 -4.263 -0.383 1.00 81.31 226 ALA A C 1
ATOM 1797 O O . ALA A 1 226 ? 10.429 -4.484 -1.583 1.00 81.31 226 ALA A O 1
ATOM 1798 N N . ILE A 1 227 ? 9.051 -4.526 0.194 1.00 80.38 227 ILE A N 1
ATOM 1799 C CA . ILE A 1 227 ? 7.883 -5.060 -0.512 1.00 80.38 227 ILE A CA 1
ATOM 1800 C C . ILE A 1 227 ? 6.906 -3.907 -0.765 1.00 80.38 227 ILE A C 1
ATOM 1802 O O . ILE A 1 227 ? 6.079 -3.571 0.078 1.00 80.38 227 ILE A O 1
ATOM 1806 N N . ARG A 1 228 ? 7.035 -3.265 -1.931 1.00 79.44 228 ARG A N 1
ATOM 1807 C CA . ARG A 1 228 ? 6.185 -2.147 -2.374 1.00 79.44 228 ARG A CA 1
ATOM 1808 C C . ARG A 1 228 ? 5.521 -2.502 -3.704 1.00 79.44 228 ARG A C 1
ATOM 1810 O O . ARG A 1 228 ? 6.009 -2.141 -4.769 1.00 79.44 228 ARG A O 1
ATOM 1817 N N . LEU A 1 229 ? 4.444 -3.285 -3.647 1.00 84.31 229 LEU A N 1
ATOM 1818 C CA . LEU A 1 229 ? 3.717 -3.726 -4.843 1.00 84.31 229 LEU A CA 1
ATOM 1819 C C . LEU A 1 229 ? 2.686 -2.700 -5.311 1.00 84.31 229 LEU A C 1
ATOM 1821 O O . LEU A 1 229 ? 2.540 -2.500 -6.509 1.00 84.31 229 LEU A O 1
ATOM 1825 N N . ILE A 1 230 ? 1.997 -2.030 -4.386 1.00 82.06 230 ILE A N 1
ATOM 1826 C CA . ILE A 1 230 ? 0.886 -1.119 -4.710 1.00 82.06 230 ILE A CA 1
ATOM 1827 C C . ILE A 1 230 ? 1.321 0.350 -4.670 1.00 82.06 230 ILE A C 1
ATOM 1829 O O . ILE A 1 230 ? 1.033 1.117 -5.589 1.00 82.06 230 ILE A O 1
ATOM 1833 N N . ASN A 1 231 ? 2.015 0.752 -3.610 1.00 75.44 231 ASN A N 1
ATOM 1834 C CA . ASN A 1 231 ? 2.398 2.134 -3.339 1.00 75.44 231 ASN A CA 1
ATOM 1835 C C . ASN A 1 231 ? 3.798 2.474 -3.879 1.00 75.44 231 ASN A C 1
ATOM 1837 O O . ASN A 1 231 ? 4.662 1.607 -3.988 1.00 75.44 231 ASN A O 1
ATOM 1841 N N . GLY A 1 232 ? 4.029 3.754 -4.185 1.00 73.44 232 GLY A N 1
ATOM 1842 C CA . GLY A 1 232 ? 5.346 4.294 -4.555 1.00 73.44 232 GLY A CA 1
ATOM 1843 C C . GLY A 1 232 ? 5.735 4.158 -6.030 1.00 73.44 232 GLY A C 1
ATOM 1844 O O . GLY A 1 232 ? 6.687 4.800 -6.456 1.00 73.44 232 GLY A O 1
ATOM 1845 N N . TRP A 1 233 ? 4.992 3.399 -6.842 1.00 78.94 233 TRP A N 1
ATOM 1846 C CA . TRP A 1 233 ? 5.277 3.266 -8.279 1.00 78.94 233 TRP A CA 1
ATOM 1847 C C . TRP A 1 233 ? 5.171 4.583 -9.048 1.00 78.94 233 TRP A C 1
ATOM 1849 O O . TRP A 1 233 ? 5.957 4.816 -9.961 1.00 78.94 233 TRP A O 1
ATOM 1859 N N . THR A 1 234 ? 4.239 5.458 -8.667 1.00 71.75 234 THR A N 1
ATOM 1860 C CA . THR A 1 234 ? 4.130 6.800 -9.250 1.00 71.75 234 THR A CA 1
ATOM 1861 C C . THR A 1 234 ? 5.419 7.591 -9.047 1.00 71.75 234 THR A C 1
ATOM 1863 O O . THR A 1 234 ? 5.911 8.194 -9.997 1.00 71.75 234 THR A O 1
ATOM 1866 N N . ASP A 1 235 ? 5.995 7.542 -7.844 1.00 74.81 235 ASP A N 1
ATOM 1867 C CA . ASP A 1 235 ? 7.241 8.240 -7.524 1.00 74.81 235 ASP A CA 1
ATOM 1868 C C . ASP A 1 235 ? 8.433 7.590 -8.230 1.00 74.81 235 ASP A C 1
ATOM 1870 O O . ASP A 1 235 ? 9.174 8.277 -8.926 1.00 74.81 235 ASP A O 1
ATOM 1874 N N . ILE A 1 236 ? 8.541 6.260 -8.175 1.00 79.31 236 ILE A N 1
ATOM 1875 C CA . ILE A 1 236 ? 9.601 5.501 -8.857 1.00 79.31 236 ILE A CA 1
ATOM 1876 C C . ILE A 1 236 ? 9.615 5.813 -10.359 1.00 79.31 236 ILE A C 1
ATOM 1878 O O . ILE A 1 236 ? 10.665 6.069 -10.948 1.00 79.31 236 ILE A O 1
ATOM 1882 N N . ILE A 1 237 ? 8.450 5.815 -11.012 1.00 81.19 237 ILE A N 1
ATOM 1883 C CA . ILE A 1 237 ? 8.395 6.025 -12.459 1.00 81.19 237 ILE A CA 1
ATOM 1884 C C . ILE A 1 237 ? 8.597 7.502 -12.806 1.00 81.19 237 ILE A C 1
ATOM 1886 O O . ILE A 1 237 ? 9.379 7.804 -13.706 1.00 81.19 237 ILE A O 1
ATOM 1890 N N . ARG A 1 238 ? 7.917 8.428 -12.118 1.00 80.19 238 ARG A N 1
ATOM 1891 C CA . ARG A 1 238 ? 7.927 9.855 -12.485 1.00 80.19 238 ARG A CA 1
ATOM 1892 C C . ARG A 1 238 ? 9.138 10.619 -11.975 1.00 80.19 238 ARG A C 1
ATOM 1894 O O . ARG A 1 238 ? 9.562 11.549 -12.655 1.00 80.19 238 ARG A O 1
ATOM 1901 N N . GLN A 1 239 ? 9.655 10.270 -10.804 1.00 80.56 239 GLN A N 1
ATOM 1902 C CA . GLN A 1 239 ? 10.769 10.975 -10.173 1.00 80.56 239 GLN A CA 1
ATOM 1903 C C . GLN A 1 239 ? 12.097 10.290 -10.504 1.00 80.56 239 GLN A C 1
ATOM 1905 O O . GLN A 1 239 ? 12.998 10.955 -11.010 1.00 80.56 239 GLN A O 1
ATOM 1910 N N . ASP A 1 240 ? 12.192 8.967 -10.329 1.00 83.50 240 ASP A N 1
ATOM 1911 C CA . ASP A 1 240 ? 13.481 8.269 -10.450 1.00 83.50 240 ASP A CA 1
ATOM 1912 C C . ASP A 1 240 ? 13.794 7.854 -11.897 1.00 83.50 240 ASP A C 1
ATOM 1914 O O . ASP A 1 240 ? 14.885 8.103 -12.407 1.00 83.50 240 ASP A O 1
ATOM 1918 N N . LEU A 1 241 ? 12.835 7.249 -12.602 1.00 86.81 241 LEU A N 1
ATOM 1919 C CA . LEU A 1 241 ? 13.053 6.699 -13.950 1.00 86.81 241 LEU A CA 1
ATOM 1920 C C . LEU A 1 241 ? 12.872 7.731 -15.068 1.00 86.81 241 LEU A C 1
ATOM 1922 O O . LEU A 1 241 ? 13.658 7.768 -16.020 1.00 86.81 241 LEU A O 1
ATOM 1926 N N . ARG A 1 242 ? 11.822 8.561 -14.999 1.00 88.81 242 ARG A N 1
ATOM 1927 C CA . ARG A 1 242 ? 11.417 9.478 -16.081 1.00 88.81 242 ARG A CA 1
ATOM 1928 C C . ARG A 1 242 ? 12.521 10.416 -16.584 1.00 88.81 242 ARG A C 1
ATOM 1930 O O . ARG A 1 242 ? 12.516 10.646 -17.802 1.00 88.81 242 ARG A O 1
ATOM 1937 N N . PRO A 1 243 ? 13.424 10.961 -15.740 1.00 92.12 243 PRO A N 1
ATOM 1938 C CA . PRO A 1 243 ? 14.536 11.791 -16.209 1.00 92.12 243 PRO A CA 1
ATOM 1939 C C . PRO A 1 243 ? 15.531 11.021 -17.089 1.00 92.12 243 PRO A C 1
ATOM 1941 O O . PRO A 1 243 ? 16.133 11.594 -17.995 1.00 92.12 243 PRO A O 1
ATOM 1944 N N . HIS A 1 244 ? 15.662 9.712 -16.870 1.00 93.38 244 HIS A N 1
ATOM 1945 C CA . HIS A 1 244 ? 16.694 8.876 -17.481 1.00 93.38 244 HIS A CA 1
ATOM 1946 C C . HIS A 1 244 ? 16.194 8.147 -18.741 1.00 93.38 244 HIS A C 1
ATOM 1948 O O . HIS A 1 244 ? 16.947 7.961 -19.704 1.00 93.38 244 HIS A O 1
ATOM 1954 N N . ILE A 1 245 ? 14.891 7.855 -18.839 1.00 94.56 245 ILE A N 1
ATOM 1955 C CA . ILE A 1 245 ? 14.270 7.173 -19.993 1.00 94.56 245 ILE A CA 1
ATOM 1956 C C . ILE A 1 245 ? 13.473 8.115 -20.915 1.00 94.56 245 ILE A C 1
ATOM 1958 O O . ILE A 1 245 ? 13.116 9.241 -20.573 1.00 94.56 245 ILE A O 1
ATOM 1962 N N . CYS A 1 246 ? 13.209 7.689 -22.154 1.00 95.50 246 CYS A N 1
ATOM 1963 C CA . CYS A 1 246 ? 12.411 8.483 -23.094 1.00 95.50 246 CYS A CA 1
ATOM 1964 C C . CYS A 1 246 ? 10.915 8.471 -22.720 1.00 95.50 246 CYS A C 1
ATOM 1966 O O . CYS A 1 246 ? 10.439 7.582 -22.013 1.00 95.50 246 CYS A O 1
ATOM 1968 N N . LYS A 1 247 ? 10.147 9.436 -23.248 1.00 94.44 247 LYS A N 1
ATOM 1969 C CA . LYS A 1 247 ? 8.707 9.577 -22.953 1.00 94.44 247 LYS A CA 1
ATOM 1970 C C . LYS A 1 247 ? 7.880 8.327 -23.290 1.00 94.44 247 LYS A C 1
ATOM 1972 O O . LYS A 1 247 ? 6.934 8.023 -22.575 1.00 94.44 247 LYS A O 1
ATOM 1977 N N . HIS A 1 248 ? 8.256 7.596 -24.343 1.00 95.38 248 HIS A N 1
ATOM 1978 C CA . HIS A 1 248 ? 7.556 6.384 -24.779 1.00 95.38 248 HIS A CA 1
ATOM 1979 C C . HIS A 1 248 ? 7.778 5.219 -23.805 1.00 95.38 248 HIS A C 1
ATOM 1981 O O . HIS A 1 248 ? 6.821 4.557 -23.416 1.00 95.38 248 HIS A O 1
ATOM 1987 N N . CYS A 1 249 ? 9.019 5.010 -23.345 1.00 94.25 249 CYS A N 1
ATOM 1988 C CA . CYS A 1 249 ? 9.318 4.000 -22.324 1.00 94.25 249 CYS A CA 1
ATOM 1989 C C . CYS A 1 249 ? 8.668 4.329 -20.980 1.00 94.25 249 CYS A C 1
ATOM 1991 O O . CYS A 1 249 ? 8.170 3.423 -20.322 1.00 94.25 249 CYS A O 1
ATOM 1993 N N . ALA A 1 250 ? 8.645 5.607 -20.589 1.00 92.62 250 ALA A N 1
ATOM 1994 C CA . ALA A 1 250 ? 7.982 6.024 -19.359 1.00 92.62 250 ALA A CA 1
ATOM 1995 C C . ALA A 1 250 ? 6.479 5.733 -19.398 1.00 92.62 250 ALA A C 1
ATOM 1997 O O . ALA A 1 250 ? 5.973 5.077 -18.497 1.00 92.62 250 ALA A O 1
ATOM 1998 N N . LYS A 1 251 ? 5.789 6.135 -20.475 1.00 92.38 251 LYS A N 1
ATOM 1999 C CA . LYS A 1 251 ? 4.356 5.866 -20.648 1.00 92.38 251 LYS A CA 1
ATOM 2000 C C . LYS A 1 251 ? 4.044 4.364 -20.605 1.00 92.38 251 LYS A C 1
ATOM 2002 O O . LYS A 1 251 ? 3.153 3.944 -19.878 1.00 92.38 251 LYS A O 1
ATOM 2007 N N . MET A 1 252 ? 4.814 3.556 -21.334 1.00 93.12 252 MET A N 1
ATOM 2008 C CA . MET A 1 252 ? 4.667 2.097 -21.333 1.00 93.12 252 MET A CA 1
ATOM 2009 C C . MET A 1 252 ? 4.840 1.498 -19.925 1.00 93.12 252 MET A C 1
ATOM 2011 O O . MET A 1 252 ? 4.070 0.627 -19.528 1.00 93.12 252 MET A O 1
ATOM 2015 N N . LEU A 1 253 ? 5.839 1.955 -19.162 1.00 92.88 253 LEU A N 1
ATOM 2016 C CA . LEU A 1 253 ? 6.039 1.513 -17.781 1.00 92.88 253 LEU A CA 1
ATOM 2017 C C . LEU A 1 253 ? 4.878 1.915 -16.867 1.00 92.88 253 LEU A C 1
ATOM 2019 O O . LEU A 1 253 ? 4.438 1.087 -16.074 1.00 92.88 253 LEU A O 1
ATOM 2023 N N . GLU A 1 254 ? 4.375 3.150 -16.975 1.00 90.69 254 GLU A N 1
ATOM 2024 C CA . GLU A 1 254 ? 3.212 3.612 -16.203 1.00 90.69 254 GLU A CA 1
ATOM 2025 C C . GLU A 1 254 ? 1.989 2.723 -16.468 1.00 90.69 254 GLU A C 1
ATOM 2027 O O . GLU A 1 254 ? 1.329 2.284 -15.525 1.00 90.69 254 GLU A O 1
ATOM 2032 N N . GLU A 1 255 ? 1.723 2.398 -17.736 1.00 91.12 255 GLU A N 1
ATOM 2033 C CA . GLU A 1 255 ? 0.610 1.536 -18.146 1.00 91.12 255 GLU A CA 1
ATOM 2034 C C . GLU A 1 255 ? 0.742 0.117 -17.577 1.00 91.12 255 GLU A C 1
ATOM 2036 O O . GLU A 1 255 ? -0.210 -0.406 -16.990 1.00 91.12 255 GLU A O 1
ATOM 2041 N N . ARG A 1 256 ? 1.929 -0.494 -17.677 1.00 92.44 256 ARG A N 1
ATOM 2042 C CA . ARG A 1 256 ? 2.183 -1.834 -17.122 1.00 92.44 256 ARG A CA 1
ATOM 2043 C C . ARG A 1 256 ? 2.092 -1.855 -15.603 1.00 92.44 256 ARG A C 1
ATOM 2045 O O . ARG A 1 256 ? 1.432 -2.725 -15.044 1.00 92.44 256 ARG A O 1
ATOM 2052 N N . ALA A 1 257 ? 2.712 -0.885 -14.932 1.00 91.00 257 ALA A N 1
ATOM 2053 C CA . ALA A 1 257 ? 2.667 -0.781 -13.480 1.00 91.00 257 ALA A CA 1
ATOM 2054 C C . ALA A 1 257 ? 1.237 -0.562 -12.978 1.00 91.00 257 ALA A C 1
ATOM 2056 O O . ALA A 1 257 ? 0.849 -1.127 -11.957 1.00 91.00 257 ALA A O 1
ATOM 2057 N N . LEU A 1 258 ? 0.426 0.236 -13.676 1.00 89.44 258 LEU A N 1
ATOM 2058 C CA . LEU A 1 258 ? -0.988 0.401 -13.346 1.00 89.44 258 LEU A CA 1
ATOM 2059 C C . LEU A 1 258 ? -1.776 -0.900 -13.551 1.00 89.44 258 LEU A C 1
ATOM 2061 O O . LEU A 1 258 ? -2.543 -1.283 -12.669 1.00 89.44 258 LEU A O 1
ATOM 2065 N N . ALA A 1 259 ? -1.584 -1.591 -14.676 1.00 91.88 259 ALA A N 1
ATOM 2066 C CA . ALA A 1 259 ? -2.276 -2.845 -14.971 1.00 91.88 259 ALA A CA 1
ATOM 2067 C C . ALA A 1 259 ? -1.972 -3.932 -13.927 1.00 91.88 259 ALA A C 1
ATOM 2069 O O . ALA A 1 259 ? -2.893 -4.527 -13.363 1.00 91.88 259 ALA A O 1
ATOM 2070 N N . GLU A 1 260 ? -0.694 -4.132 -13.603 1.00 93.06 260 GLU A N 1
ATOM 2071 C CA . GLU A 1 260 ? -0.262 -5.104 -12.597 1.00 93.06 260 GLU A CA 1
ATOM 2072 C C . GLU A 1 260 ? -0.812 -4.760 -11.209 1.00 93.06 260 GLU A C 1
ATOM 2074 O O . GLU A 1 260 ? -1.319 -5.636 -10.508 1.00 93.06 260 GLU A O 1
ATOM 2079 N N . ARG A 1 261 ? -0.794 -3.480 -10.815 1.00 92.31 261 ARG A N 1
ATOM 2080 C CA . ARG A 1 261 ? -1.354 -3.045 -9.525 1.00 92.31 261 ARG A CA 1
ATOM 2081 C C . ARG A 1 261 ? -2.860 -3.234 -9.443 1.00 92.31 261 ARG A C 1
ATOM 2083 O O . ARG A 1 261 ? -3.349 -3.646 -8.398 1.00 92.31 261 ARG A O 1
ATOM 2090 N N . ARG A 1 262 ? -3.600 -2.989 -10.530 1.00 91.94 262 ARG A N 1
ATOM 2091 C CA . ARG A 1 262 ? -5.045 -3.268 -10.596 1.00 91.94 262 ARG A CA 1
ATOM 2092 C C . ARG A 1 262 ? -5.340 -4.755 -10.452 1.00 91.94 262 ARG A C 1
ATOM 2094 O O . ARG A 1 262 ? -6.312 -5.106 -9.789 1.00 91.94 262 ARG A O 1
ATOM 2101 N N . SER A 1 263 ? -4.531 -5.614 -11.074 1.00 93.50 263 SER A N 1
ATOM 2102 C CA . SER A 1 263 ? -4.662 -7.065 -10.917 1.00 93.50 263 SER A CA 1
ATOM 2103 C C . SER A 1 263 ? -4.406 -7.468 -9.468 1.00 93.50 263 SER A C 1
ATOM 2105 O O . SER A 1 263 ? -5.263 -8.080 -8.838 1.00 93.50 263 SER A O 1
ATOM 2107 N N . PHE A 1 264 ? -3.277 -7.029 -8.911 1.00 93.94 264 PHE A N 1
ATOM 2108 C CA . PHE A 1 264 ? -2.882 -7.362 -7.549 1.00 93.94 264 PHE A CA 1
ATOM 2109 C C . PHE A 1 264 ? -3.864 -6.829 -6.491 1.00 93.94 264 PHE A C 1
ATOM 2111 O O . PHE A 1 264 ? -4.175 -7.539 -5.539 1.00 93.94 264 PHE A O 1
ATOM 2118 N N . TRP A 1 265 ? -4.428 -5.629 -6.680 1.00 93.00 265 TRP A N 1
ATOM 2119 C CA . TRP A 1 265 ? -5.448 -5.060 -5.788 1.00 93.00 265 TRP A CA 1
ATOM 2120 C C . TRP A 1 265 ? -6.659 -5.987 -5.618 1.00 93.00 265 TRP A C 1
ATOM 2122 O O . TRP A 1 265 ? -7.151 -6.169 -4.507 1.00 93.00 265 TRP A O 1
ATOM 2132 N N . LYS A 1 266 ? -7.122 -6.620 -6.705 1.00 93.25 266 LYS A N 1
ATOM 2133 C CA . LYS A 1 266 ? -8.266 -7.551 -6.677 1.00 93.25 266 LYS A CA 1
ATOM 2134 C C . LYS A 1 266 ? -7.969 -8.836 -5.903 1.00 93.25 266 LYS A C 1
ATOM 2136 O O . LYS A 1 266 ? -8.894 -9.476 -5.417 1.00 93.25 266 LYS A O 1
ATOM 2141 N N . GLU A 1 267 ? -6.699 -9.217 -5.790 1.00 94.50 267 GLU A N 1
ATOM 2142 C CA . GLU A 1 267 ? -6.273 -10.415 -5.064 1.00 94.50 267 GLU A CA 1
ATOM 2143 C C . GLU A 1 267 ? -6.146 -10.183 -3.552 1.00 94.50 267 GLU A C 1
ATOM 2145 O O . GLU A 1 267 ? -6.091 -11.156 -2.801 1.00 94.50 267 GLU A O 1
ATOM 2150 N N . LEU A 1 268 ? -6.108 -8.927 -3.084 1.00 94.00 268 LEU A N 1
ATOM 2151 C CA . LEU A 1 268 ? -5.808 -8.601 -1.685 1.00 94.00 268 LEU A CA 1
ATOM 2152 C C . LEU A 1 268 ? -6.744 -9.296 -0.693 1.00 94.00 268 LEU A C 1
ATOM 2154 O O . LEU A 1 268 ? -6.265 -9.892 0.268 1.00 94.00 268 LEU A O 1
ATOM 2158 N N . SER A 1 269 ? -8.060 -9.267 -0.923 1.00 94.94 269 SER A N 1
ATOM 2159 C CA . SER A 1 269 ? -9.017 -9.904 -0.005 1.00 94.94 269 SER A CA 1
ATOM 2160 C C . SER A 1 269 ? -8.749 -11.404 0.133 1.00 94.94 269 SER A C 1
ATOM 2162 O O . SER A 1 269 ? -8.709 -11.931 1.242 1.00 94.94 269 SER A O 1
ATOM 2164 N N . ALA A 1 270 ? -8.458 -12.079 -0.985 1.00 96.38 270 ALA A N 1
ATOM 2165 C CA . ALA A 1 270 ? -8.122 -13.499 -0.989 1.00 96.38 270 ALA A CA 1
ATOM 2166 C C . ALA A 1 270 ? -6.781 -13.779 -0.287 1.00 96.38 270 ALA A C 1
ATOM 2168 O O . ALA A 1 270 ? -6.675 -14.745 0.467 1.00 96.38 270 ALA A O 1
ATOM 2169 N N . ILE A 1 271 ? -5.772 -12.922 -0.488 1.00 95.88 271 ILE A N 1
ATOM 2170 C CA . ILE A 1 271 ? -4.461 -13.027 0.175 1.00 95.88 271 ILE A CA 1
ATOM 2171 C C . ILE A 1 271 ? -4.606 -12.971 1.700 1.00 95.88 271 ILE A C 1
ATOM 2173 O O . ILE A 1 271 ? -3.963 -13.750 2.404 1.00 95.88 271 ILE A O 1
ATOM 2177 N N . PHE A 1 272 ? -5.461 -12.079 2.205 1.00 95.94 272 PHE A N 1
ATOM 2178 C CA . PHE A 1 272 ? -5.646 -11.861 3.641 1.00 95.94 272 PHE A CA 1
ATOM 2179 C C . PHE A 1 272 ? -6.794 -12.662 4.264 1.00 95.94 272 PHE A C 1
ATOM 2181 O O . PHE A 1 272 ? -7.023 -12.536 5.467 1.00 95.94 272 PHE A O 1
ATOM 2188 N N . LYS A 1 273 ? -7.469 -13.522 3.487 1.00 94.88 273 LYS A N 1
ATOM 2189 C CA . LYS A 1 273 ? -8.586 -14.366 3.948 1.00 94.88 273 LYS A CA 1
ATOM 2190 C C . LYS A 1 273 ? -9.685 -13.523 4.619 1.00 94.88 273 LYS A C 1
ATOM 2192 O O . LYS A 1 273 ? -10.054 -13.778 5.773 1.00 94.88 273 LYS A O 1
ATOM 2197 N N . LEU A 1 274 ? -10.118 -12.482 3.907 1.00 91.38 274 LEU A N 1
ATOM 2198 C CA . LEU A 1 274 ? -11.152 -11.521 4.306 1.00 91.38 274 LEU A CA 1
ATOM 2199 C C . LEU A 1 274 ? -12.433 -11.710 3.499 1.00 91.38 274 LEU A C 1
ATOM 2201 O O . LEU A 1 274 ? -12.320 -12.093 2.311 1.00 91.38 274 LEU A O 1
#

Secondary structure (DSSP, 8-state):
----------S---------PPP--------HHHHHHH-HHHHHHHHHHHHTT--EETTEE-----S-HHHHHHHHHHHSPPSS-PPPPGGGTTT-HHHHHHHS-SSHHHHTSTTGGGT--GGGHHHHHHHHHHTT-GGGHHHHHHHHHTTGGGGGT-EE-TTS-EE---HHHHHHHHHHHHHHHHHHHHHHHHHH-S-S-TT-SSHHHHHHHHHHHHHHHHH-----SSSSHHHIIIIIITTTS-HHHHHHHHHHHHHHHHHHHHHHHHHHT-

Radius of gyration: 28.82 Å; chains: 1; bounding box: 55×53×120 Å

Foldseek 3Di:
DDDDDDDDDPDDDDPDDPPPPDPPDDDDDDDQVLQCVQDVVSVVQVVVQVVVPADDDPNHRDDDDPDDPVLVVLQRVVSHDDPDDPPGACSNLLPDLVSLPLQADLDLVSCVPPVNVVNPPLQCLLVQCVSCVSSVNCSRNLVSLVSCLQCPPCLQVAHQGPVRDGDHDDPLSVVLSVQLNVVLVVVQLVLLCQLLDPAAAPPFPCRVQRRVLSVVVSVVSVPDPGRDLRPDQCCCLVPPNPVRGDPRRSVSSVVSSVVSNNVVSVCSCVSSVD